Protein AF-A0A7W7Z1J5-F1 (afdb_monomer)

Solvent-accessible surface area (backbone atoms only — not comparable to full-atom values): 11177 Å² total; per-residue (Å²): 135,83,75,80,81,48,73,65,57,51,52,50,50,49,49,50,51,55,65,74,72,41,96,51,87,47,37,64,53,34,44,55,47,24,76,73,45,88,51,67,69,58,19,52,53,37,36,53,51,18,49,51,50,50,52,53,49,52,51,54,53,51,52,53,52,49,51,53,50,50,60,56,61,65,55,40,74,66,41,53,24,42,53,42,57,24,49,68,62,86,92,44,79,45,78,38,76,99,62,52,64,48,49,73,39,63,19,33,68,48,50,54,50,26,47,75,42,72,43,84,42,56,45,60,46,52,44,64,18,40,32,29,37,31,44,45,68,60,63,64,80,80,41,63,86,45,46,36,47,35,38,29,33,40,86,66,53,75,48,72,46,84,51,52,85,51,68,44,81,39,48,24,14,82,83,8,27,34,30,40,28,39,48,65,43,90,89,64,77,72,46,70,84,28,36,40,39,37,28,52,76,51,70,50,121

Secondary structure (DSSP, 8-state):
--PPPPHHHHHHHHHHHHHHH-S-TTHHHHHHHHTT-S-HHHHHHHHHHHHHHHHHHHHHHHHHHHHHHHHHHTS-HHHHHHHTT-EEETTEEEPPP---EEEEEEHHHHHHHHHHSPEEEE-SS-TT-EEEEEEEEES-GGGTTTEEEEEE-TT--EEE-S-TTS-EEEE--TTSEEEEEEEE-TT----TT-EEEEEEEEEE-

Organism: NCBI:txid87461

Radius of gyration: 28.65 Å; Cα contacts (8 Å, |Δi|>4): 312; chains: 1; bounding box: 64×38×83 Å

Sequence (205 aa):
MTARPSALAFLKAFWADWGERMSGPASVPLMIAALFIPDRYVAIGTGVLGIACGIFAAYRVWSNERNRVLDLEKISRVDLQRMLNGMFMGNTFMLGGEINLCKQYKGKFALDQLCVNYDRVEARAPGGAVARIRFKLNARREWSAKAHVIVRDGLGQVERVENIYEPMSILLGDNGEFFVKLERDESVVFEDGTELWVDLETWTK

Nearest PDB structures (foldseek):
  5azw-assembly1_B  TM=5.800E-01  e=4.812E-02  Homo sapiens
  5azy-assembly3_A  TM=5.165E-01  e=5.103E-02  Rattus norvegicus
  5azy-assembly3_B  TM=4.240E-01  e=3.190E-02  Rattus norvegicus
  3fc0-assembly1_B  TM=4.160E-01  e=7.258E-02  Mus musculus
  6e0t-assembly1_X  TM=3.466E-01  e=5.667E-01  Schizosaccharomyces pombe 972h-

Mean predicted aligned error: 11.58 Å

Foldseek 3Di:
DPPDQDPVNVVVVVVVCVPPPDPDPVLVVLLVVLVVDPDPVVSVVSPVVSVVSVVVVVVVVVVVVVVVVVVVPVCDQLLVCLQQVWDDPDPDTDGDDDDLFQDKQAFQVSQVVLQPDWDKTAGSHAAQKWWFKAKDKPDDPVFQCFKWKWKQAQVRDIDIDNGNHGTDIGGHHRRRMIIIHMHGDPPDGIGRGIMMTIGTDDIGD

Structure (mmCIF, N/CA/C/O backbone):
data_AF-A0A7W7Z1J5-F1
#
_entry.id   AF-A0A7W7Z1J5-F1
#
loop_
_atom_site.group_PDB
_atom_site.id
_atom_site.type_symbol
_atom_site.label_atom_id
_atom_site.label_alt_id
_atom_site.label_comp_id
_atom_site.label_asym_id
_atom_site.label_entity_id
_atom_site.label_seq_id
_atom_site.pdbx_PDB_ins_code
_atom_site.Cartn_x
_atom_site.Cartn_y
_atom_site.Cartn_z
_atom_site.occupancy
_atom_site.B_iso_or_equiv
_atom_site.auth_seq_id
_atom_site.auth_comp_id
_atom_site.auth_asym_id
_atom_site.auth_atom_id
_atom_site.pdbx_PDB_model_num
ATOM 1 N N . MET A 1 1 ? 4.242 23.541 -14.438 1.00 37.66 1 MET A N 1
ATOM 2 C CA . MET A 1 1 ? 4.706 23.826 -15.814 1.00 37.66 1 MET A CA 1
ATOM 3 C C . MET A 1 1 ? 6.063 23.164 -15.996 1.00 37.66 1 MET A C 1
ATOM 5 O O . MET A 1 1 ? 7.047 23.670 -15.479 1.00 37.66 1 MET A O 1
ATOM 9 N N . THR A 1 2 ? 6.124 21.992 -16.626 1.00 46.19 2 THR A N 1
ATOM 10 C CA . THR A 1 2 ? 7.400 21.313 -16.899 1.00 46.19 2 THR A CA 1
ATOM 11 C C . THR A 1 2 ? 8.095 22.032 -18.051 1.00 46.19 2 THR A C 1
ATOM 13 O O . THR A 1 2 ? 7.550 22.094 -19.155 1.00 46.19 2 THR A O 1
ATOM 16 N N . ALA A 1 3 ? 9.257 22.632 -17.786 1.00 57.25 3 ALA A N 1
ATOM 17 C CA . ALA A 1 3 ? 10.065 23.289 -18.806 1.00 57.25 3 ALA A CA 1
ATOM 18 C C . ALA A 1 3 ? 10.327 22.312 -19.962 1.00 57.25 3 ALA A C 1
ATOM 20 O O . ALA A 1 3 ? 10.706 21.163 -19.729 1.00 57.25 3 ALA A O 1
ATOM 21 N N . ARG A 1 4 ? 10.083 22.751 -21.205 1.00 65.69 4 ARG A N 1
ATOM 22 C CA . ARG A 1 4 ? 10.367 21.929 -22.387 1.00 65.69 4 ARG A CA 1
ATOM 23 C C . ARG A 1 4 ? 11.853 21.553 -22.358 1.00 65.69 4 ARG A C 1
ATOM 25 O O . ARG A 1 4 ? 12.679 22.463 -22.252 1.00 65.69 4 ARG A O 1
ATOM 32 N N . PRO A 1 5 ? 12.205 20.259 -22.429 1.00 64.50 5 PRO A N 1
ATOM 33 C CA . PRO A 1 5 ? 13.602 19.859 -22.428 1.00 64.50 5 PRO A CA 1
ATOM 34 C C . PRO A 1 5 ? 14.299 20.493 -23.635 1.00 64.50 5 PRO A C 1
ATOM 36 O O . PRO A 1 5 ? 13.816 20.403 -24.765 1.00 64.50 5 PRO A O 1
ATOM 39 N N . SER A 1 6 ? 15.407 21.192 -23.389 1.00 84.06 6 SER A N 1
ATOM 40 C CA . SER A 1 6 ? 16.201 21.792 -24.459 1.00 84.06 6 SER A CA 1
ATOM 41 C C . SER A 1 6 ? 16.892 20.692 -25.266 1.00 84.06 6 SER A C 1
ATOM 43 O O . SER A 1 6 ? 17.255 19.645 -24.726 1.00 84.06 6 SER A O 1
ATOM 45 N N . ALA A 1 7 ? 17.117 20.933 -26.560 1.00 78.12 7 ALA A N 1
ATOM 46 C CA . ALA A 1 7 ? 17.813 19.979 -27.428 1.00 78.12 7 ALA A CA 1
ATOM 47 C C . ALA A 1 7 ? 19.186 19.568 -26.859 1.00 78.12 7 ALA A C 1
ATOM 49 O O . ALA A 1 7 ? 19.590 18.417 -26.984 1.00 78.12 7 ALA A O 1
ATOM 50 N N . LEU A 1 8 ? 19.864 20.482 -26.157 1.00 77.19 8 LEU A N 1
ATOM 51 C CA . LEU A 1 8 ? 21.129 20.217 -25.469 1.00 77.19 8 LEU A CA 1
ATOM 52 C C . LEU A 1 8 ? 20.974 19.287 -24.259 1.00 77.19 8 LEU A C 1
ATOM 54 O O . LEU A 1 8 ? 21.828 18.431 -24.046 1.00 77.19 8 LEU A O 1
ATOM 58 N N . ALA A 1 9 ? 19.895 19.417 -23.480 1.00 73.56 9 ALA A N 1
ATOM 59 C CA . ALA A 1 9 ? 19.615 18.502 -22.374 1.00 73.56 9 ALA A CA 1
ATOM 60 C C . ALA A 1 9 ? 19.325 17.085 -22.891 1.00 73.56 9 ALA A C 1
ATOM 62 O O . ALA A 1 9 ? 19.831 16.117 -22.328 1.00 73.56 9 ALA A O 1
ATOM 63 N N . PHE A 1 10 ? 18.589 16.974 -24.003 1.00 72.94 10 PHE A N 1
ATOM 64 C CA . PHE A 1 10 ? 18.360 15.701 -24.685 1.00 72.94 10 PHE A CA 1
ATOM 65 C C . PHE A 1 10 ? 19.666 15.097 -25.208 1.00 72.94 10 PHE A C 1
ATOM 67 O O . PHE A 1 10 ? 19.939 13.933 -24.940 1.00 72.94 10 PHE A O 1
ATOM 74 N N . LEU A 1 11 ? 20.514 15.883 -25.882 1.00 74.69 11 LEU A N 1
ATOM 75 C CA . LEU A 1 11 ? 21.786 15.390 -26.418 1.00 74.69 11 LEU A CA 1
ATOM 76 C C . LEU A 1 11 ? 22.751 14.949 -25.310 1.00 74.69 11 LEU A C 1
ATOM 78 O O . LEU A 1 11 ? 23.445 13.951 -25.468 1.00 74.69 11 LEU A O 1
ATOM 82 N N . LYS A 1 12 ? 22.782 15.672 -24.184 1.00 78.81 12 LYS A N 1
ATOM 83 C CA . LYS A 1 12 ? 23.602 15.328 -23.016 1.00 78.81 12 LYS A CA 1
ATOM 84 C C . LYS A 1 12 ? 23.111 14.052 -22.336 1.00 78.81 12 LYS A C 1
ATOM 86 O O . LYS A 1 12 ? 23.929 13.204 -22.006 1.00 78.81 12 LYS A O 1
ATOM 91 N N . ALA A 1 13 ? 21.799 13.910 -22.145 1.00 70.81 13 ALA A N 1
ATOM 92 C CA . ALA A 1 13 ? 21.208 12.687 -21.607 1.00 70.81 13 ALA A CA 1
ATOM 93 C C . ALA A 1 13 ? 21.434 11.502 -22.557 1.00 70.81 13 ALA A C 1
ATOM 95 O O . ALA A 1 13 ? 21.835 10.437 -22.108 1.00 70.81 13 ALA A O 1
ATOM 96 N N . PHE A 1 14 ? 21.277 11.721 -23.866 1.00 68.69 14 PHE A N 1
ATOM 97 C CA . PHE A 1 14 ? 21.584 10.738 -24.898 1.00 68.69 14 PHE A CA 1
ATOM 98 C C . PHE A 1 14 ? 23.049 10.317 -24.833 1.00 68.69 14 PHE A C 1
ATOM 100 O O . PHE A 1 14 ? 23.306 9.131 -24.786 1.00 68.69 14 PHE A O 1
ATOM 107 N N . TRP A 1 15 ? 24.007 11.246 -24.755 1.00 69.50 15 TRP A N 1
ATOM 108 C CA . TRP A 1 15 ? 25.434 10.919 -24.646 1.00 69.50 15 TRP A CA 1
ATOM 109 C C . TRP A 1 15 ? 25.813 10.225 -23.333 1.00 69.50 15 TRP A C 1
ATOM 111 O O . TRP A 1 15 ? 26.651 9.328 -23.351 1.00 69.50 15 TRP A O 1
ATOM 121 N N . ALA A 1 16 ? 25.211 10.618 -22.208 1.00 70.69 16 ALA A N 1
ATOM 122 C CA . ALA A 1 16 ? 25.438 9.970 -20.918 1.00 70.69 16 ALA A CA 1
ATOM 123 C C . ALA A 1 16 ? 24.914 8.526 -20.925 1.00 70.69 16 ALA A C 1
ATOM 125 O O . ALA A 1 16 ? 25.649 7.609 -20.579 1.00 70.69 16 ALA A O 1
ATOM 126 N N . ASP A 1 17 ? 23.694 8.309 -21.420 1.00 65.25 17 ASP A N 1
ATOM 127 C CA . ASP A 1 17 ? 23.085 6.976 -21.510 1.00 65.25 17 ASP A CA 1
ATOM 128 C C . ASP A 1 17 ? 23.757 6.124 -22.614 1.00 65.25 17 ASP A C 1
ATOM 130 O O . ASP A 1 17 ? 23.990 4.928 -22.437 1.00 65.25 17 ASP A O 1
ATOM 134 N N . TRP A 1 18 ? 24.181 6.754 -23.718 1.00 62.59 18 TRP A N 1
ATOM 135 C CA . TRP A 1 18 ? 24.981 6.151 -24.796 1.00 62.59 18 TRP A CA 1
ATOM 136 C C . TRP A 1 18 ? 26.365 5.705 -24.312 1.00 62.59 18 TRP A C 1
ATOM 138 O O . TRP A 1 18 ? 26.861 4.671 -24.757 1.00 62.59 18 TRP A O 1
ATOM 148 N N . GLY A 1 19 ? 26.983 6.457 -23.396 1.00 62.31 19 GLY A N 1
ATOM 149 C CA . GLY A 1 19 ? 28.279 6.136 -22.796 1.00 62.31 19 GLY A CA 1
ATOM 150 C C . GLY A 1 19 ? 28.202 5.117 -21.657 1.00 62.31 19 GLY A C 1
ATOM 151 O O . GLY A 1 19 ? 29.069 4.252 -21.563 1.00 62.31 19 GLY A O 1
ATOM 152 N N . GLU A 1 20 ? 27.171 5.183 -20.810 1.00 61.78 20 GLU A N 1
ATOM 153 C CA . GLU A 1 20 ? 27.040 4.318 -19.629 1.00 61.78 20 GLU A CA 1
ATOM 154 C C . GLU A 1 20 ? 26.435 2.939 -19.929 1.00 61.78 20 GLU A C 1
ATOM 156 O O . GLU A 1 20 ? 26.721 1.987 -19.201 1.00 61.78 20 GLU A O 1
ATOM 161 N N . ARG A 1 21 ? 25.589 2.788 -20.964 1.00 56.44 21 ARG A N 1
ATOM 162 C CA . ARG A 1 21 ? 24.719 1.595 -21.094 1.00 56.44 21 ARG A CA 1
ATOM 163 C C . ARG A 1 21 ? 24.884 0.739 -22.350 1.00 56.44 21 ARG A C 1
ATOM 165 O O . ARG A 1 21 ? 24.183 -0.274 -22.484 1.00 56.44 21 ARG A O 1
ATOM 172 N N . MET A 1 22 ? 25.811 1.068 -23.248 1.00 48.47 22 MET A N 1
ATOM 173 C CA . MET A 1 22 ? 26.073 0.277 -24.455 1.00 48.47 22 MET A CA 1
ATOM 174 C C . MET A 1 22 ? 27.487 -0.293 -24.499 1.00 48.47 22 MET A C 1
ATOM 176 O O . MET A 1 22 ? 28.471 0.431 -24.578 1.00 48.47 22 MET A O 1
ATOM 180 N N . SER A 1 23 ? 27.554 -1.617 -24.608 1.00 44.62 23 SER A N 1
ATOM 181 C CA . SER A 1 23 ? 28.433 -2.306 -25.552 1.00 44.62 23 SER A CA 1
ATOM 182 C C . SER A 1 23 ? 28.099 -1.827 -26.982 1.00 44.62 23 SER A C 1
ATOM 184 O O . SER A 1 23 ? 27.083 -2.221 -27.543 1.00 44.62 23 SER A O 1
ATOM 186 N N . GLY A 1 24 ? 28.849 -0.950 -27.628 1.00 50.44 24 GLY A N 1
ATOM 187 C CA . GLY A 1 24 ? 30.072 -0.324 -27.180 1.00 50.44 24 GLY A CA 1
ATOM 188 C C . GLY A 1 24 ? 30.230 1.054 -27.815 1.00 50.44 24 GLY A C 1
ATOM 189 O O . GLY A 1 24 ? 29.703 1.284 -28.910 1.00 50.44 24 GLY A O 1
ATOM 190 N N . PRO A 1 25 ? 31.104 1.896 -27.248 1.00 57.84 25 PRO A N 1
ATOM 191 C CA . PRO A 1 25 ? 31.792 2.976 -27.952 1.00 57.84 25 PRO A CA 1
ATOM 192 C C . PRO A 1 25 ? 32.607 2.463 -29.152 1.00 57.84 25 PRO A C 1
ATOM 194 O O . PRO A 1 25 ? 33.552 3.117 -29.535 1.00 57.84 25 PRO A O 1
ATOM 197 N N . ALA A 1 26 ? 32.287 1.300 -29.727 1.00 60.59 26 ALA A N 1
ATOM 198 C CA . ALA A 1 26 ? 32.935 0.659 -30.851 1.00 60.59 26 ALA A CA 1
ATOM 199 C C . ALA A 1 26 ? 32.167 0.878 -32.161 1.00 60.59 26 ALA A C 1
ATOM 201 O O . ALA A 1 26 ? 32.813 0.894 -33.191 1.00 60.59 26 ALA A O 1
ATOM 202 N N . SER A 1 27 ? 30.842 1.102 -32.179 1.00 68.12 27 SER A N 1
ATOM 203 C CA . SER A 1 27 ? 30.118 1.314 -33.454 1.00 68.12 27 SER A CA 1
ATOM 204 C C . SER A 1 27 ? 30.581 2.584 -34.177 1.00 68.12 27 SER A C 1
ATOM 206 O O . SER A 1 27 ? 30.802 2.567 -35.387 1.00 68.12 27 SER A O 1
ATOM 208 N N . VAL A 1 28 ? 30.807 3.662 -33.420 1.00 70.56 28 VAL A N 1
ATOM 209 C CA . VAL A 1 28 ? 31.324 4.934 -33.938 1.00 70.56 28 VAL A CA 1
ATOM 210 C C . VAL A 1 28 ? 32.794 4.797 -34.373 1.00 70.56 28 VAL A C 1
ATOM 212 O O . VAL A 1 28 ? 33.076 5.107 -35.526 1.00 70.56 28 VAL A O 1
ATOM 215 N N . PRO A 1 29 ? 33.728 4.252 -33.567 1.00 75.44 29 PRO A N 1
ATOM 216 C CA . PRO A 1 29 ? 35.081 3.939 -34.020 1.00 75.44 29 PRO A CA 1
ATOM 217 C C . PRO A 1 29 ? 35.167 2.917 -35.139 1.00 75.44 29 PRO A C 1
ATOM 219 O O . PRO A 1 29 ? 36.081 3.030 -35.931 1.00 75.44 29 PRO A O 1
ATOM 222 N N . LEU A 1 30 ? 34.253 1.951 -35.250 1.00 73.44 30 LEU A N 1
ATOM 223 C CA . LEU A 1 30 ? 34.218 1.004 -36.367 1.00 73.44 30 LEU A CA 1
ATOM 224 C C . LEU A 1 30 ? 33.784 1.710 -37.652 1.00 73.44 30 LEU A C 1
ATOM 226 O O . LEU A 1 30 ? 34.412 1.510 -38.687 1.00 73.44 30 LEU A O 1
ATOM 230 N N . MET A 1 31 ? 32.781 2.592 -37.588 1.00 78.81 31 MET A N 1
ATOM 231 C CA . MET A 1 31 ? 32.424 3.444 -38.727 1.00 78.81 31 MET A CA 1
ATOM 232 C C . MET A 1 31 ? 33.552 4.407 -39.109 1.00 78.81 31 MET A C 1
ATOM 234 O O . MET A 1 31 ? 33.807 4.600 -40.293 1.00 78.81 31 MET A O 1
ATOM 238 N N . ILE A 1 32 ? 34.253 4.986 -38.130 1.00 81.81 32 ILE A N 1
ATOM 239 C CA . ILE A 1 32 ? 35.417 5.846 -38.380 1.00 81.81 32 ILE A CA 1
ATOM 240 C C . ILE A 1 32 ? 36.573 5.017 -38.953 1.00 81.81 32 ILE A C 1
ATOM 242 O O . ILE A 1 32 ? 37.171 5.419 -39.944 1.00 81.81 32 ILE A O 1
ATOM 246 N N . ALA A 1 33 ? 36.859 3.840 -38.393 1.00 82.00 33 ALA A N 1
ATOM 247 C CA . ALA A 1 33 ? 37.914 2.940 -38.847 1.00 82.00 33 ALA A CA 1
ATOM 248 C C . ALA A 1 33 ? 37.676 2.469 -40.283 1.00 82.00 33 ALA A C 1
ATOM 250 O O . ALA A 1 33 ? 38.630 2.394 -41.049 1.00 82.00 33 ALA A O 1
ATOM 251 N N . ALA A 1 34 ? 36.420 2.241 -40.684 1.00 85.56 34 ALA A N 1
ATOM 252 C CA . ALA A 1 34 ? 36.068 1.893 -42.058 1.00 85.56 34 ALA A CA 1
ATOM 253 C C . ALA A 1 34 ? 36.542 2.939 -43.089 1.00 85.56 34 ALA A C 1
ATOM 255 O O . ALA A 1 34 ? 36.847 2.568 -44.218 1.00 85.56 34 ALA A O 1
ATOM 256 N N . LEU A 1 35 ? 36.665 4.219 -42.709 1.00 88.06 35 LEU A N 1
ATOM 257 C CA . LEU A 1 35 ? 37.161 5.284 -43.594 1.00 88.06 35 LEU A CA 1
ATOM 258 C C . LEU A 1 35 ? 38.678 5.231 -43.824 1.00 88.06 35 LEU A C 1
ATOM 260 O O . LEU A 1 35 ? 39.164 5.801 -44.797 1.00 88.06 35 LEU A O 1
ATOM 264 N N . PHE A 1 36 ? 39.424 4.562 -42.942 1.00 91.69 36 PHE A N 1
ATOM 265 C CA . PHE A 1 36 ? 40.887 4.475 -43.003 1.00 91.69 36 PHE A CA 1
ATOM 266 C C . PHE A 1 36 ? 41.393 3.136 -43.555 1.00 91.69 36 PHE A C 1
ATOM 268 O O . PHE A 1 36 ? 42.603 2.953 -43.687 1.00 91.69 36 PHE A O 1
ATOM 275 N N . ILE A 1 37 ? 40.499 2.198 -43.884 1.00 92.12 37 ILE A N 1
ATOM 276 C CA . ILE A 1 37 ? 40.862 0.892 -44.443 1.00 92.12 37 ILE A CA 1
ATOM 277 C C . ILE A 1 37 ? 41.004 1.018 -45.973 1.00 92.12 37 ILE A C 1
ATOM 279 O O . ILE A 1 37 ? 40.020 1.334 -46.641 1.00 92.12 37 ILE A O 1
ATOM 283 N N . PRO A 1 38 ? 42.1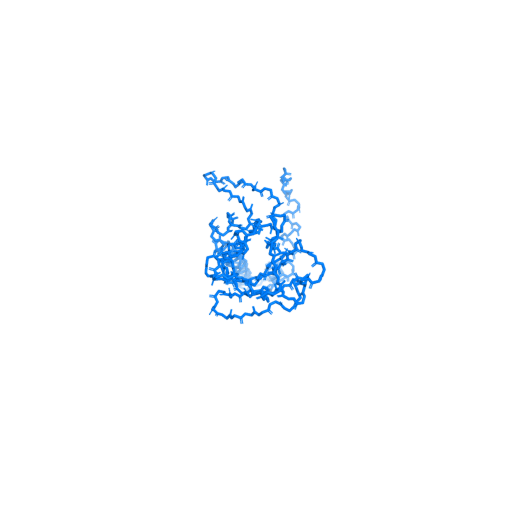90 0.752 -46.560 1.00 93.06 38 PRO A N 1
ATOM 284 C CA . PRO A 1 38 ? 42.412 0.891 -48.005 1.00 93.06 38 PRO A CA 1
ATOM 285 C C . PRO A 1 38 ? 41.667 -0.153 -48.848 1.00 93.06 38 PRO A C 1
ATOM 287 O O . PRO A 1 38 ? 41.354 0.091 -50.013 1.00 93.06 38 PRO A O 1
ATOM 290 N N . ASP A 1 39 ? 41.404 -1.332 -48.275 1.00 94.94 39 ASP A N 1
ATOM 291 C CA . ASP A 1 39 ? 40.677 -2.407 -48.945 1.00 94.94 39 ASP A CA 1
ATOM 292 C C . ASP A 1 39 ? 39.171 -2.114 -48.960 1.00 94.94 39 ASP A C 1
ATOM 294 O O . ASP A 1 39 ? 38.509 -2.049 -47.919 1.00 94.94 39 ASP A O 1
ATOM 298 N N . ARG A 1 40 ? 38.617 -1.972 -50.168 1.00 93.38 40 ARG A N 1
ATOM 299 C CA . ARG A 1 40 ? 37.211 -1.615 -50.384 1.00 93.38 40 ARG A CA 1
ATOM 300 C C . ARG A 1 40 ? 36.236 -2.644 -49.810 1.00 93.38 40 ARG A C 1
ATOM 302 O O . ARG A 1 40 ? 35.179 -2.252 -49.318 1.00 93.38 40 ARG A O 1
ATOM 309 N N . TYR A 1 41 ? 36.554 -3.935 -49.878 1.00 95.25 41 TYR A N 1
ATOM 310 C CA . TYR A 1 41 ? 35.666 -4.987 -49.380 1.00 95.25 41 TYR A CA 1
ATOM 311 C C . TYR A 1 41 ? 35.639 -4.996 -47.855 1.00 95.25 41 TYR A C 1
ATOM 313 O O . TYR A 1 41 ? 34.564 -5.085 -47.258 1.00 95.25 41 TYR A O 1
ATOM 321 N N . VAL A 1 42 ? 36.805 -4.828 -47.228 1.00 91.94 42 VAL A N 1
ATOM 322 C CA . VAL A 1 42 ? 36.911 -4.747 -45.767 1.00 91.94 42 VAL A CA 1
ATOM 323 C C . VAL A 1 42 ? 36.217 -3.485 -45.246 1.00 91.94 42 VAL A C 1
ATOM 325 O O . VAL A 1 42 ? 35.420 -3.581 -44.317 1.00 91.94 42 VAL A O 1
ATOM 328 N N . ALA A 1 43 ? 36.418 -2.327 -45.885 1.00 88.81 43 ALA A N 1
ATOM 329 C CA . ALA A 1 43 ? 35.760 -1.074 -45.505 1.00 88.81 43 ALA A CA 1
ATOM 330 C C . ALA A 1 43 ? 34.222 -1.178 -45.535 1.00 88.81 43 ALA A C 1
ATOM 332 O O . ALA A 1 43 ? 33.547 -0.767 -44.588 1.00 88.81 43 ALA A O 1
ATOM 333 N N . ILE A 1 44 ? 33.656 -1.781 -46.590 1.00 93.44 44 ILE A N 1
ATOM 334 C CA . ILE A 1 44 ? 32.206 -2.010 -46.695 1.00 93.44 44 ILE A CA 1
ATOM 335 C C . ILE A 1 44 ? 31.728 -2.963 -45.592 1.00 93.44 44 ILE A C 1
ATOM 337 O O . ILE A 1 44 ? 30.732 -2.673 -44.927 1.00 93.44 44 ILE A O 1
ATOM 341 N N . GLY A 1 45 ? 32.443 -4.070 -45.363 1.00 92.00 45 GLY A N 1
ATOM 342 C CA . GLY A 1 45 ? 32.103 -5.041 -44.321 1.00 92.00 45 GLY A CA 1
ATOM 343 C C . GLY A 1 45 ? 32.074 -4.418 -42.923 1.00 92.00 45 GLY A C 1
ATOM 344 O O . GLY A 1 45 ? 31.106 -4.599 -42.181 1.00 92.00 45 GLY A O 1
ATOM 345 N N . THR A 1 46 ? 33.087 -3.618 -42.582 1.00 86.25 46 THR A N 1
ATOM 346 C CA . THR A 1 46 ? 33.156 -2.895 -41.305 1.00 86.25 46 THR A CA 1
ATOM 347 C C . THR A 1 46 ? 32.035 -1.860 -41.172 1.00 86.25 46 THR A C 1
ATOM 349 O O . THR A 1 46 ? 31.440 -1.741 -40.100 1.00 86.25 46 THR A O 1
ATOM 352 N N . GLY A 1 47 ? 31.688 -1.157 -42.255 1.00 85.38 47 GLY A N 1
ATOM 353 C CA . GLY A 1 47 ? 30.571 -0.211 -42.274 1.00 85.38 47 GLY A CA 1
ATOM 354 C C . GLY A 1 47 ? 29.220 -0.879 -41.998 1.00 85.38 47 GLY A C 1
ATOM 355 O O . GLY A 1 47 ? 28.479 -0.435 -41.121 1.00 85.38 47 GLY A O 1
ATOM 356 N N . VAL A 1 48 ? 28.919 -1.987 -42.684 1.00 89.81 48 VAL A N 1
ATOM 357 C CA . VAL A 1 48 ? 27.678 -2.757 -42.471 1.00 89.81 48 VAL A CA 1
ATOM 358 C C . VAL A 1 48 ? 27.598 -3.288 -41.041 1.00 89.81 48 VAL A C 1
ATOM 360 O O . VAL A 1 48 ? 26.545 -3.185 -40.408 1.00 89.81 48 VAL A O 1
ATOM 363 N N . LEU A 1 49 ? 28.709 -3.797 -40.501 1.00 86.50 49 LEU A N 1
ATOM 364 C CA . LEU A 1 49 ? 28.776 -4.257 -39.116 1.00 86.50 49 LEU A CA 1
ATOM 365 C C . LEU A 1 49 ? 28.492 -3.115 -38.128 1.00 86.50 49 LEU A C 1
ATOM 367 O O . LEU A 1 49 ? 27.709 -3.292 -37.197 1.00 86.50 49 LEU A O 1
ATOM 371 N N . GLY A 1 50 ? 29.060 -1.927 -38.361 1.00 83.44 50 GLY A N 1
ATOM 372 C CA . GLY A 1 50 ? 28.790 -0.733 -37.558 1.00 83.44 50 GLY A CA 1
ATOM 373 C C . GLY A 1 50 ? 27.307 -0.345 -37.546 1.00 83.44 50 GLY A C 1
ATOM 374 O O . GLY A 1 50 ? 26.752 -0.076 -36.478 1.00 83.44 50 GLY A O 1
ATOM 375 N N . ILE A 1 51 ? 26.645 -0.390 -38.709 1.00 84.56 51 ILE A N 1
ATOM 376 C CA . ILE A 1 51 ? 25.200 -0.133 -38.835 1.00 84.56 51 ILE A CA 1
ATOM 377 C C . ILE A 1 51 ? 24.389 -1.194 -38.082 1.00 84.56 51 ILE A C 1
ATOM 379 O O . ILE A 1 51 ? 23.492 -0.843 -37.315 1.00 84.56 51 ILE A O 1
ATOM 383 N N . ALA A 1 52 ? 24.713 -2.479 -38.248 1.00 84.94 52 ALA A N 1
ATOM 384 C CA . ALA A 1 52 ? 24.027 -3.571 -37.558 1.00 84.94 52 ALA A CA 1
ATOM 385 C C . ALA A 1 52 ? 24.150 -3.448 -36.029 1.00 84.94 52 ALA A C 1
ATOM 387 O O . ALA A 1 52 ? 23.150 -3.578 -35.319 1.00 84.94 52 ALA A O 1
ATOM 388 N N . CYS A 1 53 ? 25.340 -3.108 -35.521 1.00 82.12 53 CYS A N 1
ATOM 389 C CA . CYS A 1 53 ? 25.547 -2.806 -34.105 1.00 82.12 53 CYS A CA 1
ATOM 390 C C . CYS A 1 53 ? 24.699 -1.610 -33.646 1.00 82.12 53 CYS A C 1
ATOM 392 O O . CYS A 1 53 ? 24.121 -1.658 -32.562 1.00 82.12 53 CYS A O 1
ATOM 394 N N . GLY A 1 54 ? 24.583 -0.562 -34.468 1.00 78.75 54 GLY A N 1
ATOM 395 C CA . GLY A 1 54 ? 23.738 0.601 -34.184 1.00 78.75 54 GLY A CA 1
ATOM 396 C C . GLY A 1 54 ? 22.246 0.262 -34.099 1.00 78.75 54 GLY A C 1
ATOM 397 O O . GLY A 1 54 ? 21.576 0.672 -33.152 1.00 78.75 54 GLY A O 1
ATOM 398 N N . ILE A 1 55 ? 21.729 -0.533 -35.040 1.00 85.44 55 ILE A N 1
ATOM 399 C CA . ILE A 1 55 ? 20.327 -0.984 -35.037 1.00 85.44 55 ILE A CA 1
ATOM 400 C C . ILE A 1 55 ? 20.051 -1.875 -33.823 1.00 85.44 55 ILE A C 1
ATOM 402 O O . ILE A 1 55 ? 19.054 -1.676 -33.129 1.00 85.44 55 ILE A O 1
ATOM 406 N N . PHE A 1 56 ? 20.938 -2.832 -33.533 1.00 83.75 56 PHE A N 1
ATOM 407 C CA . PHE A 1 56 ? 20.795 -3.722 -32.381 1.00 83.75 56 PHE A CA 1
ATOM 408 C C . PHE A 1 56 ? 20.793 -2.945 -31.058 1.00 83.75 56 PHE A C 1
ATOM 410 O O . PHE A 1 56 ? 19.949 -3.185 -30.192 1.00 83.75 56 PHE A O 1
ATOM 417 N N . ALA A 1 57 ? 21.687 -1.962 -30.929 1.00 77.88 57 ALA A N 1
ATOM 418 C CA . ALA A 1 57 ? 21.713 -1.041 -29.802 1.00 77.88 57 ALA A CA 1
ATOM 419 C C . ALA A 1 57 ? 20.382 -0.276 -29.668 1.00 77.88 57 ALA A C 1
ATOM 421 O O . ALA A 1 57 ? 19.754 -0.303 -28.607 1.00 77.88 57 ALA A O 1
ATOM 422 N N . ALA A 1 58 ? 19.899 0.342 -30.749 1.00 78.62 58 ALA A N 1
ATOM 423 C CA . ALA A 1 58 ? 18.632 1.072 -30.743 1.00 78.62 58 ALA A CA 1
ATOM 424 C C . ALA A 1 58 ? 17.442 0.179 -30.340 1.00 78.62 58 ALA A C 1
ATOM 426 O O . ALA A 1 58 ? 16.636 0.568 -29.493 1.00 78.62 58 ALA A O 1
ATOM 427 N N . TYR A 1 59 ? 17.366 -1.044 -30.878 1.00 85.81 59 TYR A N 1
ATOM 428 C CA . TYR A 1 59 ? 16.325 -2.012 -30.528 1.00 85.81 59 TYR A CA 1
ATOM 429 C C . TYR A 1 59 ? 16.364 -2.399 -29.043 1.00 85.81 59 TYR A C 1
ATOM 431 O O . TYR A 1 59 ? 15.319 -2.474 -28.397 1.00 85.81 59 TYR A O 1
ATOM 439 N N . ARG A 1 60 ? 17.558 -2.601 -28.469 1.00 81.31 60 ARG A N 1
ATOM 440 C CA . ARG A 1 60 ? 17.706 -2.960 -27.051 1.00 81.31 60 ARG A CA 1
ATOM 441 C C . ARG A 1 60 ? 17.215 -1.850 -26.120 1.00 81.31 60 ARG A C 1
ATOM 443 O O . ARG A 1 60 ? 16.531 -2.146 -25.143 1.00 81.31 60 ARG A O 1
ATOM 450 N N . VAL A 1 61 ? 17.529 -0.588 -26.430 1.00 78.25 61 VAL A N 1
ATOM 451 C CA . VAL A 1 61 ? 17.022 0.574 -25.671 1.00 78.25 61 VAL A CA 1
ATOM 452 C C . VAL A 1 61 ? 15.505 0.638 -25.754 1.00 78.25 61 VAL A C 1
ATOM 454 O O . VAL A 1 61 ? 14.838 0.724 -24.726 1.00 78.25 61 VAL A O 1
ATOM 457 N N . TRP A 1 62 ? 14.962 0.536 -26.968 1.00 84.44 62 TRP A N 1
ATOM 458 C CA . TRP A 1 62 ? 13.521 0.560 -27.184 1.00 84.44 62 TRP A CA 1
ATOM 459 C C . TRP A 1 62 ? 12.803 -0.556 -26.416 1.00 84.44 62 TRP A C 1
ATOM 461 O O . TRP A 1 62 ? 11.814 -0.280 -25.747 1.00 84.44 62 TRP A O 1
ATOM 471 N N . SER A 1 63 ? 13.316 -1.789 -26.455 1.00 86.50 63 SER A N 1
ATOM 472 C CA . SER A 1 63 ? 12.733 -2.934 -25.744 1.00 86.50 63 SER A CA 1
ATOM 473 C C . SER A 1 63 ? 12.701 -2.717 -24.227 1.00 86.50 63 SER A C 1
ATOM 475 O O . SER A 1 63 ? 11.666 -2.910 -23.590 1.00 86.50 63 SER A O 1
ATOM 477 N N . ASN A 1 64 ? 13.807 -2.250 -23.641 1.00 80.62 64 ASN A N 1
ATOM 478 C CA . ASN A 1 64 ? 13.880 -1.987 -22.204 1.00 80.62 64 ASN A CA 1
ATOM 479 C C . ASN A 1 64 ? 12.921 -0.873 -21.775 1.00 80.62 64 ASN A C 1
ATOM 481 O O . ASN A 1 64 ? 12.197 -1.032 -20.793 1.00 80.62 64 ASN A O 1
ATOM 485 N N . GLU A 1 65 ? 12.880 0.231 -22.522 1.00 81.38 65 GLU A N 1
ATOM 486 C CA . GLU A 1 65 ? 11.968 1.333 -22.219 1.00 81.38 65 GLU A CA 1
ATOM 487 C C . GLU A 1 65 ? 10.511 0.911 -22.423 1.00 81.38 65 GLU A C 1
ATOM 489 O O . GLU A 1 65 ? 9.652 1.223 -21.602 1.00 81.38 65 GLU A O 1
ATOM 494 N N . ARG A 1 66 ? 10.225 0.115 -23.462 1.00 82.50 66 ARG A N 1
ATOM 495 C CA . ARG A 1 66 ? 8.893 -0.444 -23.696 1.00 82.50 66 ARG A CA 1
ATOM 496 C C . ARG A 1 66 ? 8.454 -1.335 -22.540 1.00 82.50 66 ARG A C 1
ATOM 498 O O . ARG A 1 66 ? 7.325 -1.185 -22.091 1.00 82.50 66 ARG A O 1
ATOM 505 N N . ASN A 1 67 ? 9.324 -2.205 -22.031 1.00 84.12 67 ASN A N 1
ATOM 506 C CA . ASN A 1 67 ? 9.021 -3.043 -20.869 1.00 84.12 67 ASN A CA 1
ATOM 507 C C . ASN A 1 67 ? 8.788 -2.205 -19.610 1.00 84.12 67 ASN A C 1
ATOM 509 O O . ASN A 1 67 ? 7.828 -2.452 -18.890 1.00 84.12 67 ASN A O 1
ATOM 513 N N . ARG A 1 68 ? 9.593 -1.161 -19.385 1.00 77.00 68 ARG A N 1
ATOM 514 C CA . ARG A 1 68 ? 9.404 -0.239 -18.259 1.00 77.00 68 ARG A CA 1
ATOM 515 C C . ARG A 1 68 ? 8.075 0.512 -18.344 1.00 77.00 68 ARG A C 1
ATOM 517 O O . ARG A 1 68 ? 7.385 0.648 -17.339 1.00 77.00 68 ARG A O 1
ATOM 524 N N . VAL A 1 69 ? 7.700 0.975 -19.537 1.00 77.88 69 VAL A N 1
ATOM 525 C CA . VAL A 1 69 ? 6.391 1.594 -19.784 1.00 77.88 69 VAL A CA 1
ATOM 526 C C . VAL A 1 69 ? 5.271 0.583 -19.562 1.00 77.88 69 VAL A C 1
ATOM 528 O O . VAL A 1 69 ? 4.306 0.923 -18.894 1.00 77.88 69 VAL A O 1
ATOM 531 N N . LEU A 1 70 ? 5.405 -0.657 -20.040 1.00 79.44 70 LEU A N 1
ATOM 532 C CA . LEU A 1 70 ? 4.411 -1.711 -19.810 1.00 79.44 70 LEU A CA 1
ATOM 533 C C . LEU A 1 70 ? 4.267 -2.054 -18.320 1.00 79.44 70 LEU A C 1
ATOM 535 O O . LEU A 1 70 ? 3.154 -2.261 -17.853 1.00 79.44 70 LEU A O 1
ATOM 539 N N . ASP A 1 71 ? 5.358 -2.077 -17.553 1.00 74.81 71 ASP A N 1
ATOM 540 C CA . ASP A 1 71 ? 5.314 -2.296 -16.103 1.00 74.81 71 ASP A CA 1
ATOM 541 C C . ASP A 1 71 ? 4.673 -1.122 -15.351 1.00 74.81 71 ASP A C 1
ATOM 543 O O . ASP A 1 71 ? 3.969 -1.335 -14.364 1.00 74.81 71 ASP A O 1
ATOM 547 N N . LEU A 1 72 ? 4.844 0.109 -15.840 1.00 70.69 72 LEU A N 1
ATOM 548 C CA . LEU A 1 72 ? 4.125 1.281 -15.333 1.00 70.69 72 LEU A CA 1
ATOM 549 C C . LEU A 1 72 ? 2.647 1.278 -15.756 1.00 70.69 72 LEU A C 1
ATOM 551 O O . LEU A 1 72 ? 1.791 1.651 -14.962 1.00 70.69 72 LEU A O 1
ATOM 555 N N . GLU A 1 73 ? 2.326 0.816 -16.966 1.00 71.06 73 GLU A N 1
ATOM 556 C CA . GLU A 1 73 ? 0.950 0.644 -17.458 1.00 71.06 73 GLU A CA 1
ATOM 557 C C . GLU A 1 73 ? 0.209 -0.495 -16.738 1.00 71.06 73 GLU A C 1
ATOM 559 O O . GLU A 1 73 ? -1.020 -0.466 -16.662 1.00 71.06 73 GLU A O 1
ATOM 564 N N . LYS A 1 74 ? 0.926 -1.470 -16.155 1.00 71.56 74 LYS A N 1
ATOM 565 C CA . LYS A 1 74 ? 0.339 -2.477 -15.250 1.00 71.56 74 LYS A CA 1
ATOM 566 C C . LYS A 1 74 ? -0.195 -1.867 -13.953 1.00 71.56 74 LYS A C 1
ATOM 568 O O . LYS A 1 74 ? -0.990 -2.523 -13.284 1.00 71.56 74 LYS A O 1
ATOM 573 N N . ILE A 1 75 ? 0.213 -0.650 -13.578 1.00 67.56 75 ILE A N 1
ATOM 574 C CA . ILE A 1 75 ? -0.467 0.098 -12.517 1.00 67.56 75 ILE A CA 1
ATOM 575 C C . ILE A 1 75 ? -1.799 0.547 -13.108 1.00 67.56 75 ILE A C 1
ATOM 577 O O . ILE A 1 75 ? -1.860 1.474 -13.920 1.00 67.56 75 ILE A O 1
ATOM 581 N N . SER A 1 76 ? -2.874 -0.157 -12.754 1.00 74.94 76 SER A N 1
ATOM 582 C CA . SER A 1 76 ? -4.171 0.101 -13.360 1.00 74.94 76 SER A CA 1
ATOM 583 C C . SER A 1 76 ? -4.628 1.527 -13.039 1.00 74.94 76 SER A C 1
ATOM 585 O O . SER A 1 76 ? -4.274 2.112 -12.012 1.00 74.94 76 SER A O 1
ATOM 587 N N . ARG A 1 77 ? -5.474 2.105 -13.901 1.00 75.25 77 ARG A N 1
ATOM 588 C CA . ARG A 1 77 ? -6.113 3.401 -13.602 1.00 75.25 77 ARG A CA 1
ATOM 589 C C . ARG A 1 77 ? -6.837 3.377 -12.252 1.00 75.25 77 ARG A C 1
ATOM 591 O O . ARG A 1 77 ? -6.904 4.410 -11.595 1.00 75.25 77 ARG A O 1
ATOM 598 N N . VAL A 1 78 ? -7.348 2.211 -11.852 1.00 71.44 78 VAL A N 1
ATOM 599 C CA . VAL A 1 78 ? -8.007 1.986 -10.561 1.00 71.44 78 VAL A CA 1
ATOM 600 C C . VAL A 1 78 ? -6.999 2.084 -9.414 1.00 71.44 78 VAL A C 1
ATOM 602 O O . VAL A 1 78 ? -7.279 2.748 -8.420 1.00 71.44 78 VAL A O 1
ATOM 605 N N . ASP A 1 79 ? -5.802 1.517 -9.571 1.00 74.69 79 ASP A N 1
ATOM 606 C CA . ASP A 1 79 ? -4.739 1.622 -8.567 1.00 74.69 79 ASP A CA 1
ATOM 607 C C . ASP A 1 79 ? -4.266 3.068 -8.411 1.00 74.69 79 ASP A C 1
ATOM 609 O O . ASP A 1 79 ? -4.167 3.557 -7.293 1.00 74.69 79 ASP A O 1
ATOM 613 N N . LEU A 1 80 ? -4.077 3.802 -9.513 1.00 77.12 80 LEU A N 1
ATOM 614 C CA . LEU A 1 80 ? -3.732 5.230 -9.469 1.00 77.12 80 LEU A CA 1
ATOM 615 C C . LEU A 1 80 ? -4.793 6.073 -8.744 1.00 77.12 80 LEU A C 1
ATOM 617 O O . LEU A 1 80 ? -4.443 6.951 -7.955 1.00 77.12 80 LEU A O 1
ATOM 621 N N . GLN A 1 81 ? -6.081 5.797 -8.984 1.00 77.56 81 GLN A N 1
ATOM 622 C CA . GLN A 1 81 ? -7.182 6.448 -8.262 1.00 77.56 81 GLN A CA 1
ATOM 623 C C . GLN A 1 81 ? -7.117 6.166 -6.760 1.00 77.56 81 GLN A C 1
ATOM 625 O O . GLN A 1 81 ? -7.198 7.101 -5.963 1.00 77.56 81 GLN A O 1
ATOM 630 N N . ARG A 1 82 ? -6.892 4.904 -6.375 1.00 70.19 82 ARG A N 1
ATOM 631 C CA . ARG A 1 82 ? -6.753 4.498 -4.968 1.00 70.19 82 ARG A CA 1
ATOM 632 C C . ARG A 1 82 ? -5.535 5.134 -4.295 1.00 70.19 82 ARG A C 1
ATOM 634 O O . ARG A 1 82 ? -5.663 5.667 -3.199 1.00 70.19 82 ARG A O 1
ATOM 641 N N . MET A 1 83 ? -4.376 5.117 -4.952 1.00 69.69 83 MET A N 1
ATOM 642 C CA . MET A 1 83 ? -3.102 5.599 -4.398 1.00 69.69 83 MET A CA 1
ATOM 643 C C . MET A 1 83 ? -3.092 7.104 -4.145 1.00 69.69 83 MET A C 1
ATOM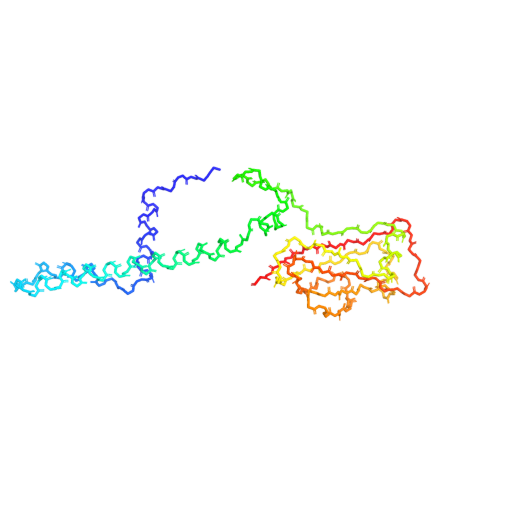 645 O O . MET A 1 83 ? -2.538 7.567 -3.155 1.00 69.69 83 MET A O 1
ATOM 649 N N . LEU A 1 84 ? -3.684 7.876 -5.052 1.00 74.88 84 LEU A N 1
ATOM 650 C CA . LEU A 1 84 ? -3.624 9.337 -5.013 1.00 74.88 84 LEU A CA 1
ATOM 651 C C . LEU A 1 84 ? -4.948 9.961 -4.538 1.00 74.88 84 LEU A C 1
ATOM 653 O O . LEU A 1 84 ? -5.154 11.164 -4.707 1.00 74.88 84 LEU A O 1
ATOM 657 N N . ASN A 1 85 ? -5.851 9.133 -3.987 1.00 66.62 85 ASN A N 1
ATOM 658 C CA . ASN A 1 85 ? -7.198 9.508 -3.542 1.00 66.62 85 ASN A CA 1
ATOM 659 C C . ASN A 1 85 ? -7.938 10.377 -4.567 1.00 66.62 85 ASN A C 1
ATOM 661 O O . ASN A 1 85 ? -8.632 11.338 -4.239 1.00 66.62 85 ASN A O 1
ATOM 665 N N . GLY A 1 86 ? -7.685 10.090 -5.833 1.00 72.81 86 GLY A N 1
ATOM 666 C CA . GLY A 1 86 ? -8.089 10.927 -6.932 1.00 72.81 86 GLY A CA 1
ATOM 667 C C . GLY A 1 86 ? -9.063 10.206 -7.825 1.00 72.81 86 GLY A C 1
ATOM 668 O O . GLY A 1 86 ? -9.223 8.990 -7.767 1.00 72.81 86 GLY A O 1
ATOM 669 N N . MET A 1 87 ? -9.705 10.964 -8.695 1.00 77.31 87 MET A N 1
ATOM 670 C CA . MET A 1 87 ? -10.552 10.391 -9.726 1.00 77.31 87 MET A CA 1
ATOM 671 C C . MET A 1 87 ? -10.041 10.820 -11.090 1.00 77.31 87 MET A C 1
ATOM 673 O O . MET A 1 87 ? -9.611 11.959 -11.289 1.00 77.31 87 MET A O 1
ATOM 677 N N . PHE A 1 88 ? -10.100 9.897 -12.046 1.00 72.19 88 PHE A N 1
ATOM 678 C CA . PHE A 1 88 ? -9.955 10.279 -13.443 1.00 72.19 88 PHE A CA 1
ATOM 679 C C . PHE A 1 88 ? -11.290 10.854 -13.916 1.00 72.19 88 PHE A C 1
ATOM 681 O O . PHE A 1 88 ? -12.295 10.147 -13.929 1.00 72.19 88 PHE A O 1
ATOM 688 N N . MET A 1 89 ? -11.291 12.115 -14.346 1.00 68.69 89 MET A N 1
ATOM 689 C CA . MET A 1 89 ? -12.345 12.654 -15.206 1.00 68.69 89 MET A CA 1
ATOM 690 C C . MET A 1 89 ? -11.823 12.645 -16.645 1.00 68.69 89 MET A C 1
ATOM 692 O O . MET A 1 89 ? -11.014 13.485 -17.042 1.00 68.69 89 MET A O 1
ATOM 696 N N . GLY A 1 90 ? -12.228 11.636 -17.422 1.00 80.81 90 GLY A N 1
ATOM 697 C CA . GLY A 1 90 ? -11.693 11.400 -18.765 1.00 80.81 90 GLY A CA 1
ATOM 698 C C . GLY A 1 90 ? -10.215 10.989 -18.732 1.00 80.81 90 GLY A C 1
ATOM 699 O O . GLY A 1 90 ? -9.882 9.913 -18.239 1.00 80.81 90 GLY A O 1
ATOM 700 N N . ASN A 1 91 ? -9.334 11.848 -19.259 1.00 77.50 91 ASN A N 1
ATOM 701 C CA . ASN A 1 91 ? -7.875 11.652 -19.269 1.00 77.50 91 ASN A CA 1
ATOM 702 C C . ASN A 1 91 ? -7.131 12.533 -18.247 1.00 77.50 91 ASN A C 1
ATOM 704 O O . ASN A 1 91 ? -5.902 12.543 -18.230 1.00 77.50 91 ASN A O 1
ATOM 708 N N . THR A 1 92 ? -7.848 13.275 -17.400 1.00 59.50 92 THR A N 1
ATOM 709 C CA . THR A 1 92 ? -7.250 14.156 -16.390 1.00 59.50 92 THR A CA 1
ATOM 710 C C . THR A 1 92 ? -7.407 13.543 -15.003 1.00 59.50 92 THR A C 1
ATOM 712 O O . THR A 1 92 ? -8.508 13.152 -14.616 1.00 59.50 92 THR A O 1
ATOM 715 N N . PHE A 1 93 ? -6.302 13.456 -14.260 1.00 68.19 93 PHE A N 1
ATOM 716 C CA . PHE A 1 93 ? -6.280 12.964 -12.885 1.00 68.19 93 PHE A CA 1
ATOM 717 C C . PHE A 1 93 ? -6.463 14.123 -11.900 1.00 68.19 93 PHE A C 1
ATOM 719 O O . PHE A 1 93 ? -5.659 15.056 -11.904 1.00 68.19 93 PHE A O 1
ATOM 726 N N . MET A 1 94 ? -7.502 14.078 -11.065 1.00 63.66 94 MET A N 1
ATOM 727 C CA . MET A 1 94 ? -7.684 15.040 -9.973 1.00 63.66 94 MET A CA 1
ATOM 728 C C . MET A 1 94 ? -7.150 14.447 -8.676 1.00 63.66 94 MET A C 1
ATOM 730 O O . MET A 1 94 ? -7.647 13.412 -8.253 1.00 63.66 94 MET A O 1
ATOM 734 N N . LEU A 1 95 ? -6.167 15.095 -8.049 1.00 70.75 95 LEU A N 1
ATOM 735 C CA . LEU A 1 95 ? -5.587 14.651 -6.780 1.00 70.75 95 LEU A CA 1
ATOM 736 C C . LEU A 1 95 ? -6.539 14.994 -5.622 1.00 70.75 95 LEU A C 1
ATOM 738 O O . LEU A 1 95 ? -6.844 16.170 -5.410 1.00 70.75 95 LEU A O 1
ATOM 742 N N . GLY A 1 96 ? -6.999 13.997 -4.867 1.00 57.50 96 GLY A N 1
ATOM 743 C CA . GLY A 1 96 ? -7.614 14.249 -3.564 1.00 57.50 96 GLY A CA 1
ATOM 744 C C . GLY A 1 96 ? -6.507 14.504 -2.550 1.00 57.50 96 GLY A C 1
ATOM 745 O O . GLY A 1 96 ? -5.498 13.809 -2.5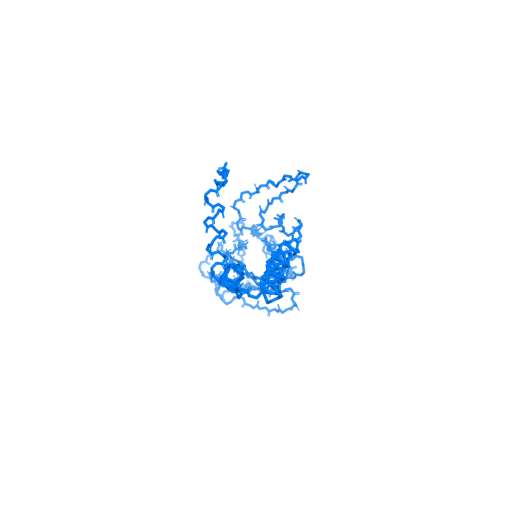63 1.00 57.50 96 GLY A O 1
ATOM 746 N N . GLY A 1 97 ? -6.664 15.525 -1.707 1.00 54.75 97 GLY A N 1
ATOM 747 C CA . GLY A 1 97 ? -5.621 15.964 -0.775 1.00 54.75 97 GLY A CA 1
ATOM 748 C C . GLY A 1 97 ? -5.029 14.851 0.101 1.00 54.75 97 GLY A C 1
ATOM 749 O O . GLY A 1 97 ? -5.626 13.786 0.287 1.00 54.75 97 GLY A O 1
ATOM 750 N N . GLU A 1 98 ? -3.848 15.136 0.654 1.00 53.78 98 GLU A N 1
ATOM 751 C CA . GLU A 1 98 ? -3.112 14.265 1.573 1.00 53.78 98 GLU A CA 1
ATOM 752 C C . GLU A 1 98 ? -3.953 13.957 2.811 1.00 53.78 98 GLU A C 1
ATOM 754 O O . GLU A 1 98 ? -4.014 14.723 3.770 1.00 53.78 98 GLU A O 1
ATOM 759 N N . ILE A 1 99 ? -4.629 12.816 2.792 1.00 61.75 99 ILE A N 1
ATOM 760 C CA . ILE A 1 99 ? -5.252 12.270 3.985 1.00 61.75 99 ILE A CA 1
ATOM 761 C C . ILE A 1 99 ? -4.840 10.804 4.042 1.00 61.75 99 ILE A C 1
ATOM 763 O O . ILE A 1 99 ? -5.422 9.950 3.388 1.00 61.75 99 ILE A O 1
ATOM 767 N N . ASN A 1 100 ? -3.818 10.510 4.836 1.00 79.81 100 ASN A N 1
ATOM 768 C CA . ASN A 1 100 ? -3.355 9.145 5.104 1.00 79.81 100 ASN A CA 1
ATOM 769 C C . ASN A 1 100 ? -4.365 8.311 5.920 1.00 79.81 100 ASN A C 1
ATOM 771 O O . ASN A 1 100 ? -4.116 7.145 6.207 1.00 79.81 100 ASN A O 1
ATOM 775 N N . LEU A 1 101 ? -5.512 8.893 6.281 1.00 88.50 101 LEU A N 1
ATOM 776 C CA . LEU A 1 101 ? -6.587 8.228 7.004 1.00 88.50 101 LEU A CA 1
ATOM 777 C C . LEU A 1 101 ? -7.288 7.210 6.096 1.00 88.50 101 LEU A C 1
ATOM 779 O O . LEU A 1 101 ? -7.970 7.578 5.135 1.00 88.50 101 LEU A O 1
ATOM 783 N N . CYS A 1 102 ? -7.150 5.933 6.437 1.00 90.50 102 CYS A N 1
ATOM 784 C CA . CYS A 1 102 ? -7.893 4.850 5.800 1.00 90.50 102 CYS A CA 1
ATOM 785 C C . CYS A 1 102 ? -9.316 4.790 6.356 1.00 90.50 102 CYS A C 1
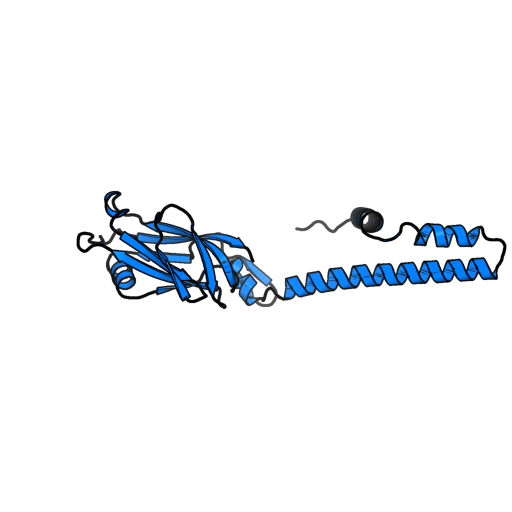ATOM 787 O O . CYS A 1 102 ? -10.284 4.756 5.600 1.00 90.50 102 CYS A O 1
ATOM 789 N N . LYS A 1 103 ? -9.454 4.802 7.689 1.00 95.12 103 LYS A N 1
ATOM 790 C CA . LYS A 1 103 ? -10.755 4.732 8.366 1.00 95.12 103 LYS A CA 1
ATOM 791 C C . LYS A 1 103 ? -10.681 5.316 9.774 1.00 95.12 103 LYS A C 1
ATOM 793 O O . LYS A 1 103 ? -9.637 5.265 10.423 1.00 95.12 103 LYS A O 1
ATOM 798 N N . GLN A 1 104 ? -11.799 5.864 10.239 1.00 96.06 104 GLN A N 1
ATOM 799 C CA . GLN A 1 104 ? -11.954 6.396 11.590 1.00 96.06 104 GLN A CA 1
ATOM 800 C C . GLN A 1 104 ? -13.223 5.822 12.215 1.00 96.06 104 GLN A C 1
ATOM 802 O O . GLN A 1 104 ? -14.308 5.948 11.648 1.00 96.06 104 GLN A O 1
ATOM 807 N N . TYR A 1 105 ? -13.080 5.219 13.390 1.00 96.69 105 TYR A N 1
ATOM 808 C CA . TYR A 1 105 ? -14.184 4.711 14.197 1.00 96.69 105 TYR A CA 1
ATOM 809 C C . TYR A 1 105 ? -14.433 5.692 15.332 1.00 96.69 105 TYR A C 1
ATOM 811 O O . TYR A 1 105 ? -13.525 5.950 16.123 1.00 96.69 105 TYR A O 1
ATOM 819 N N . LYS A 1 106 ? -15.642 6.255 15.396 1.00 95.75 106 LYS A N 1
ATOM 820 C CA . LYS A 1 106 ? -16.008 7.265 16.392 1.00 95.75 106 LYS A CA 1
ATOM 821 C C . LYS A 1 106 ? -17.088 6.769 17.335 1.00 95.75 106 LYS A C 1
ATOM 823 O O . LYS A 1 106 ? -18.133 6.296 16.889 1.00 95.75 106 LYS A O 1
ATOM 828 N N . GLY A 1 107 ? -16.847 6.977 18.622 1.00 95.00 107 GLY A N 1
ATOM 829 C CA . GLY A 1 107 ? -17.802 6.730 19.685 1.00 95.00 107 GLY A CA 1
ATOM 830 C C . GLY A 1 107 ? -17.978 5.258 20.030 1.00 95.00 107 GLY A C 1
ATOM 831 O O . GLY A 1 107 ? -17.489 4.346 19.356 1.00 95.00 107 GLY A O 1
ATOM 832 N N . LYS A 1 108 ? -18.719 5.039 21.116 1.00 95.62 108 LYS A N 1
ATOM 833 C CA . LYS A 1 108 ? -18.920 3.727 21.728 1.00 95.62 108 LYS A CA 1
ATOM 834 C C . LYS A 1 108 ? -19.488 2.695 20.755 1.00 95.62 108 LYS A C 1
ATOM 836 O O . LYS A 1 108 ? -18.958 1.596 20.658 1.00 95.62 108 LYS A O 1
ATOM 841 N N . PHE A 1 109 ? -20.530 3.056 20.009 1.00 96.31 109 PHE A N 1
ATOM 842 C CA . PHE A 1 109 ? -21.225 2.121 19.121 1.00 96.31 109 PHE A CA 1
ATOM 843 C C . PHE A 1 109 ? -20.315 1.548 18.025 1.00 96.31 109 PHE A C 1
ATOM 845 O O . PHE A 1 109 ? -20.321 0.340 17.798 1.00 96.31 109 PHE A O 1
ATOM 852 N N . ALA A 1 110 ? -19.508 2.391 17.371 1.00 96.31 110 ALA A N 1
ATOM 853 C CA . ALA A 1 110 ? -18.608 1.947 16.307 1.00 96.31 110 ALA A CA 1
ATOM 854 C C . ALA A 1 110 ? -17.507 1.019 16.846 1.00 96.31 110 ALA A C 1
ATOM 856 O O . ALA A 1 110 ? -17.172 0.019 16.214 1.00 96.31 110 ALA A O 1
ATOM 857 N N . LEU A 1 111 ? -16.972 1.328 18.031 1.00 96.31 111 LEU A N 1
ATOM 858 C CA . LEU A 1 111 ? -15.949 0.509 18.682 1.00 96.31 111 LEU A CA 1
ATOM 859 C C . LEU A 1 111 ? -16.522 -0.812 19.213 1.00 96.31 111 LEU A C 1
ATOM 861 O O . LEU A 1 111 ? -15.892 -1.850 19.046 1.00 96.31 111 LEU A O 1
ATOM 865 N N . ASP A 1 112 ? -17.733 -0.804 19.778 1.00 96.38 112 ASP A N 1
ATOM 866 C CA . ASP A 1 112 ? -18.422 -2.027 20.200 1.00 96.38 112 ASP A CA 1
ATOM 867 C C . ASP A 1 112 ? -18.752 -2.926 18.993 1.00 96.38 112 ASP A C 1
ATOM 869 O O . ASP A 1 112 ? -18.576 -4.141 19.074 1.00 96.38 112 ASP A O 1
ATOM 873 N N . GLN A 1 113 ? -19.146 -2.362 17.842 1.00 96.81 113 GLN A N 1
ATOM 874 C CA . GLN A 1 113 ? -19.300 -3.142 16.604 1.00 96.81 113 GLN A CA 1
ATOM 875 C C . GLN A 1 113 ? -17.983 -3.789 16.159 1.00 96.81 113 GLN A C 1
ATOM 877 O O . GLN A 1 113 ? -17.978 -4.963 15.774 1.00 96.81 113 GLN A O 1
ATOM 882 N N . LEU A 1 114 ? -16.873 -3.053 16.271 1.00 96.94 114 LEU A N 1
ATOM 883 C CA . LEU A 1 114 ? -15.532 -3.549 15.961 1.00 96.94 114 LEU A CA 1
ATOM 884 C C . LEU A 1 114 ? -15.079 -4.662 16.923 1.00 96.94 114 LEU A C 1
ATOM 886 O O . LEU A 1 114 ? -14.192 -5.440 16.579 1.00 96.94 114 LEU A O 1
ATOM 890 N N . CYS A 1 115 ? -15.691 -4.782 18.107 1.00 96.69 115 CYS A N 1
ATOM 891 C CA . CYS A 1 115 ? -15.457 -5.901 19.022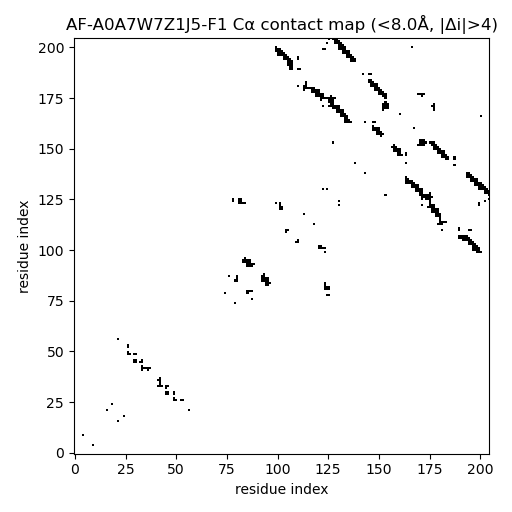 1.00 96.69 115 CYS A CA 1
ATOM 892 C C . CYS A 1 115 ? -16.179 -7.190 18.618 1.00 96.69 115 CYS A C 1
ATOM 894 O O . CYS A 1 115 ? -15.694 -8.288 18.903 1.00 96.69 115 CYS A O 1
ATOM 896 N N . VAL A 1 116 ? -17.319 -7.084 17.935 1.00 97.00 116 VAL A N 1
ATOM 897 C CA . VAL A 1 116 ? -18.103 -8.257 17.528 1.00 97.00 116 VAL A CA 1
ATOM 898 C C . VAL A 1 116 ? -17.481 -8.900 16.290 1.00 97.00 116 VAL A C 1
ATOM 900 O O . VAL A 1 116 ? -17.123 -10.082 16.309 1.00 97.00 116 VAL A O 1
ATOM 903 N N . ASN A 1 117 ? -17.289 -8.110 15.233 1.00 96.94 117 ASN A N 1
ATOM 904 C CA . ASN A 1 117 ? -16.904 -8.603 13.914 1.00 96.94 117 ASN A CA 1
ATOM 905 C C . ASN A 1 117 ? -15.669 -7.891 13.367 1.00 96.94 117 ASN A C 1
ATOM 907 O O . ASN A 1 117 ? -15.321 -6.790 13.781 1.00 96.94 117 ASN A O 1
ATOM 911 N N . TYR A 1 118 ? -15.031 -8.543 12.398 1.00 97.94 118 TYR A N 1
ATOM 912 C CA . TYR A 1 118 ? -14.029 -7.899 11.564 1.00 97.94 118 TYR A CA 1
ATOM 913 C C . TYR A 1 118 ? -14.707 -6.885 10.647 1.00 97.94 118 TYR A C 1
ATOM 915 O O . TYR A 1 118 ? -15.635 -7.239 9.919 1.00 97.94 118 TYR A O 1
ATOM 923 N N . ASP A 1 119 ? -14.214 -5.653 10.659 1.00 98.00 119 ASP A N 1
ATOM 924 C CA . ASP A 1 119 ? -14.607 -4.630 9.703 1.00 98.00 119 ASP A CA 1
ATOM 925 C C . ASP A 1 119 ? -13.555 -4.498 8.600 1.00 98.00 119 ASP A C 1
ATOM 927 O O . ASP A 1 119 ? -12.351 -4.629 8.837 1.00 98.00 119 ASP A O 1
ATOM 931 N N . ARG A 1 120 ? -14.018 -4.249 7.376 1.00 97.44 120 ARG A N 1
ATOM 932 C CA . ARG A 1 120 ? -13.160 -4.083 6.203 1.00 97.44 120 ARG A CA 1
ATOM 933 C C . ARG A 1 120 ? -12.598 -2.665 6.184 1.00 97.44 120 ARG A C 1
ATOM 935 O O . ARG A 1 120 ? -13.344 -1.681 6.254 1.00 97.44 120 ARG A O 1
ATOM 942 N N . VAL A 1 121 ? -11.282 -2.562 6.051 1.00 96.56 121 VAL A N 1
ATOM 943 C CA . VAL A 1 121 ? -10.553 -1.305 5.885 1.00 96.56 121 VAL A CA 1
ATOM 944 C C . VAL A 1 121 ? -9.912 -1.304 4.505 1.00 96.56 121 VAL A C 1
ATOM 946 O O . VAL A 1 121 ? -9.119 -2.181 4.177 1.00 96.56 121 VAL A O 1
ATOM 949 N N . GLU A 1 122 ? -10.266 -0.317 3.690 1.00 94.12 122 GLU A N 1
ATOM 950 C CA . GLU A 1 122 ? -9.661 -0.114 2.376 1.00 94.12 122 GLU A CA 1
ATOM 951 C C . GLU A 1 122 ? -8.430 0.780 2.543 1.00 94.12 122 GLU A C 1
ATOM 953 O O . GLU A 1 122 ? -8.541 1.946 2.934 1.00 94.12 122 GLU A O 1
ATOM 958 N N . ALA A 1 123 ? -7.243 0.223 2.296 1.00 90.75 123 ALA A N 1
ATOM 959 C CA . ALA A 1 123 ? -6.010 0.990 2.296 1.00 90.75 123 ALA A CA 1
ATOM 960 C C . ALA A 1 123 ? -5.835 1.680 0.941 1.00 90.75 123 ALA A C 1
ATOM 962 O O . ALA A 1 123 ? -6.153 1.140 -0.119 1.00 90.75 123 ALA A O 1
ATOM 963 N N . ARG A 1 124 ? -5.264 2.884 0.962 1.00 84.44 124 ARG A N 1
ATOM 964 C CA . ARG A 1 124 ? -4.936 3.656 -0.247 1.00 84.44 124 ARG A CA 1
ATOM 965 C C . ARG A 1 124 ? -3.636 3.165 -0.891 1.00 84.44 124 ARG A C 1
ATOM 967 O O . ARG A 1 124 ? -2.708 3.937 -1.111 1.00 84.44 124 ARG A O 1
ATOM 974 N N . ALA A 1 125 ? -3.550 1.865 -1.146 1.00 86.31 125 ALA A N 1
ATOM 975 C CA . ALA A 1 125 ? -2.381 1.211 -1.719 1.00 86.31 125 ALA A CA 1
ATOM 976 C C . ALA A 1 125 ? -2.799 0.091 -2.694 1.00 86.31 125 ALA A C 1
ATOM 978 O O . ALA A 1 125 ? -3.930 -0.394 -2.619 1.00 86.31 125 ALA A O 1
ATOM 979 N N . PRO A 1 126 ? -1.920 -0.299 -3.639 1.00 84.88 126 PRO A N 1
ATOM 980 C CA . PRO A 1 126 ? -2.208 -1.376 -4.583 1.00 84.88 126 PRO A CA 1
ATOM 981 C C . PRO A 1 126 ? -2.466 -2.710 -3.876 1.00 84.88 126 PRO A C 1
ATOM 983 O O . PRO A 1 126 ? -1.885 -2.986 -2.824 1.00 84.88 126 PRO A O 1
ATOM 986 N N . GLY A 1 127 ? -3.282 -3.565 -4.494 1.00 87.94 127 GLY A N 1
ATOM 987 C CA . GLY A 1 127 ? -3.482 -4.926 -4.004 1.00 87.94 127 GLY A CA 1
ATOM 988 C C . GLY A 1 127 ? -2.186 -5.738 -4.001 1.00 87.94 127 GLY A C 1
ATOM 989 O O . GLY A 1 127 ? -1.335 -5.568 -4.882 1.00 87.94 127 GLY A O 1
ATOM 990 N N . GLY A 1 128 ? -2.014 -6.582 -2.982 1.00 89.44 128 GLY A N 1
ATOM 991 C CA . GLY A 1 128 ? -0.796 -7.370 -2.772 1.00 89.44 128 GLY A CA 1
ATOM 992 C C . GLY A 1 128 ? 0.435 -6.567 -2.331 1.00 89.44 128 GLY A C 1
ATOM 993 O O . GLY A 1 128 ? 1.520 -7.135 -2.239 1.00 89.44 128 GLY A O 1
ATOM 994 N N . ALA A 1 129 ? 0.308 -5.262 -2.069 1.00 91.00 129 ALA A N 1
ATOM 995 C CA . ALA A 1 129 ? 1.394 -4.468 -1.500 1.00 91.00 129 ALA A CA 1
ATOM 996 C C . ALA A 1 129 ? 1.534 -4.715 0.011 1.00 91.00 129 ALA A C 1
ATOM 998 O O . ALA A 1 129 ? 0.556 -4.988 0.709 1.00 91.00 129 ALA A O 1
ATOM 999 N N . VAL A 1 130 ? 2.748 -4.546 0.530 1.00 95.12 130 VAL A N 1
ATOM 1000 C CA . VAL A 1 130 ? 3.020 -4.495 1.969 1.00 95.12 130 VAL A CA 1
ATOM 1001 C C . VAL A 1 130 ? 2.806 -3.061 2.442 1.00 95.12 130 VAL A C 1
ATOM 1003 O O . VAL A 1 130 ? 3.571 -2.161 2.095 1.00 95.12 130 VAL A O 1
ATOM 1006 N N . ALA A 1 131 ? 1.749 -2.836 3.215 1.00 93.88 131 ALA A N 1
ATOM 1007 C CA . ALA A 1 131 ? 1.380 -1.537 3.760 1.00 93.88 131 ALA A CA 1
ATOM 1008 C C . ALA A 1 131 ? 1.821 -1.397 5.215 1.00 93.88 131 ALA A C 1
ATOM 1010 O O . ALA A 1 131 ? 1.608 -2.283 6.036 1.00 93.88 131 ALA A O 1
ATOM 1011 N N . ARG A 1 132 ? 2.395 -0.244 5.547 1.00 95.62 132 ARG A N 1
ATOM 1012 C CA . ARG A 1 132 ? 2.779 0.137 6.900 1.00 95.62 132 ARG A CA 1
ATOM 1013 C C . ARG A 1 132 ? 1.641 0.943 7.522 1.00 95.62 132 ARG A C 1
ATOM 1015 O O . ARG A 1 132 ? 1.470 2.120 7.207 1.00 95.62 132 ARG A O 1
ATOM 1022 N N . ILE A 1 133 ? 0.840 0.299 8.365 1.00 95.44 133 ILE A N 1
ATOM 1023 C CA . ILE A 1 133 ? -0.361 0.869 8.987 1.00 95.44 133 ILE A CA 1
ATOM 1024 C C . ILE A 1 133 ? -0.057 1.282 10.424 1.00 95.44 133 ILE A C 1
ATOM 1026 O O . ILE A 1 133 ? 0.545 0.528 11.186 1.00 95.44 133 ILE A O 1
ATOM 1030 N N . ARG A 1 134 ? -0.507 2.474 10.810 1.00 95.62 134 ARG A N 1
ATOM 1031 C CA . ARG A 1 134 ? -0.456 2.981 12.180 1.00 95.62 134 ARG A CA 1
ATOM 1032 C C . ARG A 1 134 ? -1.867 3.083 12.735 1.00 95.62 134 ARG A C 1
ATOM 1034 O O . ARG A 1 134 ? -2.731 3.727 12.142 1.00 95.62 134 ARG A O 1
ATOM 1041 N N . PHE A 1 135 ? -2.071 2.511 13.911 1.00 95.06 135 PHE A N 1
ATOM 1042 C CA . PHE A 1 135 ? -3.296 2.701 14.669 1.00 95.06 135 PHE A CA 1
ATOM 1043 C C . PHE A 1 135 ? -3.106 3.857 15.650 1.00 95.06 135 PHE A C 1
ATOM 1045 O O . PHE A 1 135 ? -2.009 4.135 16.126 1.00 95.06 135 PHE A O 1
ATOM 1052 N N . LYS A 1 136 ? -4.171 4.590 15.943 1.00 93.69 136 LYS A N 1
ATOM 1053 C CA . LYS A 1 136 ? -4.182 5.540 17.057 1.00 93.69 136 LYS A CA 1
ATOM 1054 C C . LYS A 1 136 ? -5.489 5.349 17.782 1.00 93.69 136 LYS A C 1
ATOM 1056 O O . LYS A 1 136 ? -6.533 5.353 17.147 1.00 93.69 136 LYS A O 1
ATOM 1061 N N . LEU A 1 137 ? -5.441 5.194 19.093 1.00 93.44 137 LEU A N 1
ATOM 1062 C CA . LEU A 1 137 ? -6.633 5.152 19.926 1.00 93.44 137 LEU A CA 1
ATOM 1063 C C . LEU A 1 137 ? -6.548 6.320 20.902 1.00 93.44 137 LEU A C 1
ATOM 1065 O O . LEU A 1 137 ? -5.607 6.396 21.695 1.00 93.44 137 LEU A O 1
ATOM 1069 N N . ASN A 1 138 ? -7.507 7.241 20.840 1.00 92.56 138 ASN A N 1
ATOM 1070 C CA . ASN A 1 138 ? -7.611 8.322 21.818 1.00 92.56 138 ASN A CA 1
ATOM 1071 C C . ASN A 1 138 ? -8.427 7.799 22.989 1.00 92.56 138 ASN A C 1
ATOM 1073 O O . ASN A 1 138 ? -9.631 8.020 23.096 1.00 92.56 138 ASN A O 1
ATOM 1077 N N . ALA A 1 139 ? -7.743 7.017 23.810 1.00 82.38 139 ALA A N 1
ATOM 1078 C CA . ALA A 1 139 ? -8.257 6.425 25.026 1.00 82.38 139 ALA A CA 1
ATOM 1079 C C . ALA A 1 139 ? -7.390 6.842 26.216 1.00 82.38 139 ALA A C 1
ATOM 1081 O O . ALA A 1 139 ? -6.266 7.332 26.063 1.00 82.38 139 ALA A O 1
ATOM 1082 N N . ARG A 1 140 ? -7.900 6.603 27.429 1.00 79.12 140 ARG A N 1
ATOM 1083 C CA . ARG A 1 140 ? -7.111 6.750 28.657 1.00 79.12 140 ARG A CA 1
ATOM 1084 C C . ARG A 1 140 ? -5.875 5.845 28.577 1.00 79.12 140 ARG A C 1
ATOM 1086 O O . ARG A 1 140 ? -5.976 4.707 28.127 1.00 79.12 140 ARG A O 1
ATOM 1093 N N . ARG A 1 141 ? -4.720 6.321 29.061 1.00 76.62 141 ARG A N 1
ATOM 1094 C CA . ARG A 1 141 ? -3.448 5.560 29.054 1.00 76.62 141 ARG A CA 1
ATOM 1095 C C . ARG A 1 141 ? -3.567 4.161 29.668 1.00 76.62 141 ARG A C 1
ATOM 1097 O O . ARG A 1 141 ? -2.849 3.264 29.260 1.00 76.62 141 ARG A O 1
ATOM 1104 N N . GLU A 1 142 ? -4.480 3.975 30.615 1.00 79.62 142 GLU A N 1
ATOM 1105 C CA . GLU A 1 142 ? -4.736 2.697 31.289 1.00 79.62 142 GLU A CA 1
ATOM 1106 C C . GLU A 1 142 ? -5.324 1.614 30.366 1.00 79.62 142 GLU A C 1
ATOM 1108 O O . GLU A 1 142 ? -5.315 0.436 30.718 1.00 79.62 142 GLU A O 1
ATOM 1113 N N . TRP A 1 143 ? -5.845 1.985 29.191 1.00 80.31 143 TRP A N 1
ATOM 1114 C CA . TRP A 1 143 ? -6.468 1.045 28.254 1.00 80.31 143 TRP A CA 1
ATOM 1115 C C . TRP A 1 143 ? -5.482 0.424 27.268 1.00 80.31 143 TRP A C 1
ATOM 1117 O O . TRP A 1 143 ? -5.822 -0.582 26.652 1.00 80.31 143 TRP A O 1
ATOM 1127 N N . SER A 1 144 ? -4.267 0.965 27.129 1.00 72.75 144 SER A N 1
ATOM 1128 C CA . SER A 1 144 ? -3.284 0.456 26.160 1.00 72.75 144 SER A CA 1
ATOM 1129 C C . SER A 1 144 ? -2.901 -1.008 26.402 1.00 72.75 144 SER A C 1
ATOM 1131 O O . SER A 1 144 ? -2.556 -1.706 25.458 1.00 72.75 144 SER A O 1
ATOM 1133 N N . ALA A 1 145 ? -3.010 -1.487 27.646 1.00 81.12 145 ALA A N 1
ATOM 1134 C CA . ALA A 1 145 ? -2.756 -2.879 28.018 1.00 81.12 145 ALA A CA 1
ATOM 1135 C C . ALA A 1 145 ? -4.013 -3.770 28.017 1.00 81.12 145 ALA A C 1
ATOM 1137 O O . ALA A 1 145 ? -3.909 -4.968 28.261 1.00 81.12 145 ALA A O 1
ATOM 1138 N N . LYS A 1 146 ? -5.201 -3.189 27.811 1.00 89.56 146 LYS A N 1
ATOM 1139 C CA . LYS A 1 146 ? -6.497 -3.874 27.955 1.00 89.56 146 LYS A CA 1
ATOM 1140 C C . LYS A 1 146 ? -7.313 -3.932 26.667 1.00 89.56 146 LYS A C 1
ATOM 1142 O O . LYS A 1 146 ? -8.298 -4.665 26.609 1.00 89.56 146 LYS A O 1
ATOM 1147 N N . ALA A 1 147 ? -6.938 -3.146 25.663 1.00 91.69 147 ALA A N 1
ATOM 1148 C CA . ALA A 1 147 ? -7.540 -3.150 24.341 1.00 91.69 147 ALA A CA 1
ATOM 1149 C C . ALA A 1 147 ? -6.460 -3.448 23.300 1.00 91.69 147 ALA A C 1
ATOM 1151 O O . ALA A 1 147 ? -5.447 -2.754 23.229 1.00 91.69 147 ALA A O 1
ATOM 1152 N N . HIS A 1 148 ? -6.690 -4.471 22.486 1.00 94.50 148 HIS A N 1
ATOM 1153 C CA . HIS A 1 148 ? -5.770 -4.919 21.453 1.00 94.50 148 HIS A CA 1
ATOM 1154 C C . HIS A 1 148 ? -6.451 -4.870 20.100 1.00 94.50 148 HIS A C 1
ATOM 1156 O O . HIS A 1 148 ? -7.575 -5.339 19.928 1.00 94.50 148 HIS A O 1
ATOM 1162 N N . VAL A 1 149 ? -5.755 -4.309 19.120 1.00 95.88 149 VAL A N 1
ATOM 1163 C CA . VAL A 1 149 ? -6.208 -4.364 17.736 1.00 95.88 149 VAL A CA 1
ATOM 1164 C C . VAL A 1 149 ? -5.774 -5.709 17.166 1.00 95.88 149 VAL A C 1
ATOM 1166 O O . VAL A 1 149 ? -4.616 -6.102 17.291 1.00 95.88 149 VAL A O 1
ATOM 1169 N N . ILE A 1 150 ? -6.711 -6.425 16.565 1.00 97.56 150 ILE A N 1
ATOM 1170 C CA . ILE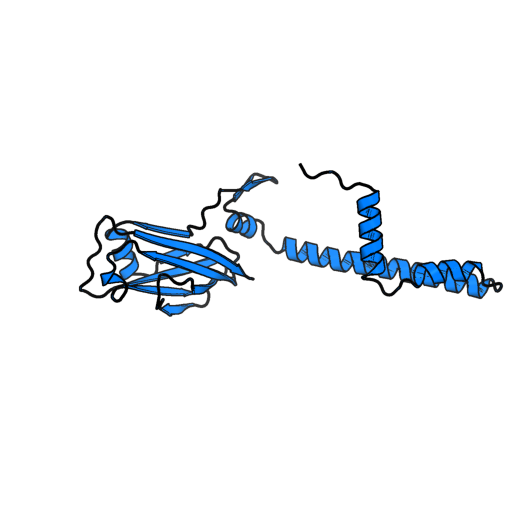 A 1 150 ? -6.461 -7.645 15.811 1.00 97.56 150 ILE A CA 1
ATOM 1171 C C . ILE A 1 150 ? -6.628 -7.299 14.340 1.00 97.56 150 ILE A C 1
ATOM 1173 O O . ILE A 1 150 ? -7.663 -6.774 13.925 1.00 97.56 150 ILE A O 1
ATOM 1177 N N . VAL A 1 151 ? -5.612 -7.602 13.547 1.00 97.50 151 VAL A N 1
ATOM 1178 C CA . VAL A 1 151 ? -5.616 -7.365 12.111 1.00 97.50 151 VAL A CA 1
ATOM 1179 C C . VAL A 1 151 ? -5.635 -8.697 11.389 1.00 97.50 151 VAL A C 1
ATOM 1181 O O . VAL A 1 151 ? -4.951 -9.636 11.781 1.00 97.50 151 VAL A O 1
ATOM 1184 N N . ARG A 1 152 ? -6.434 -8.780 10.330 1.00 97.94 152 ARG A N 1
ATOM 1185 C CA . ARG A 1 152 ? -6.381 -9.868 9.365 1.00 97.94 152 ARG A CA 1
ATOM 1186 C C . ARG A 1 152 ? -5.914 -9.319 8.027 1.00 97.94 152 ARG A C 1
ATOM 1188 O O . ARG A 1 152 ? -6.551 -8.416 7.479 1.00 97.94 152 ARG A O 1
ATOM 1195 N N . ASP A 1 153 ? -4.812 -9.862 7.536 1.00 97.00 153 ASP A N 1
ATOM 1196 C CA . ASP A 1 153 ? -4.197 -9.460 6.276 1.00 97.00 153 ASP A CA 1
ATOM 1197 C C . ASP A 1 153 ? -4.976 -9.985 5.050 1.00 97.00 153 ASP A C 1
ATOM 1199 O O . ASP A 1 153 ? -5.999 -10.670 5.169 1.00 97.00 153 ASP A O 1
ATOM 1203 N N . GLY A 1 154 ? -4.488 -9.655 3.854 1.00 93.06 154 GLY A N 1
ATOM 1204 C CA . GLY A 1 154 ? -5.048 -10.105 2.580 1.00 93.06 154 GLY A CA 1
ATOM 1205 C C . GLY A 1 154 ? -4.983 -11.616 2.344 1.00 93.06 154 GLY A C 1
ATOM 1206 O O . GLY A 1 154 ? -5.769 -12.139 1.557 1.00 93.06 154 GLY A O 1
ATOM 1207 N N . LEU A 1 155 ? -4.087 -12.325 3.036 1.00 95.12 155 LEU A N 1
ATOM 1208 C CA . LEU A 1 155 ? -3.954 -13.784 2.988 1.00 95.12 155 LEU A CA 1
ATOM 1209 C C . LEU A 1 155 ? -4.804 -14.489 4.055 1.00 95.12 155 LEU A C 1
ATOM 1211 O O . LEU A 1 155 ? -4.842 -15.719 4.104 1.00 95.12 155 LEU A O 1
ATOM 1215 N N . GLY A 1 156 ? -5.486 -13.731 4.915 1.00 96.25 156 GLY A N 1
ATOM 1216 C CA . GLY A 1 156 ? -6.261 -14.260 6.028 1.00 96.25 156 GLY A CA 1
ATOM 1217 C C . GLY A 1 156 ? -5.436 -14.582 7.277 1.00 96.25 156 GLY A C 1
ATOM 1218 O O . GLY A 1 156 ? -6.003 -15.131 8.226 1.00 96.25 156 GLY A O 1
ATOM 1219 N N . GLN A 1 157 ? -4.144 -14.242 7.318 1.00 97.19 157 GLN A N 1
ATOM 1220 C CA . GLN A 1 157 ? -3.337 -14.348 8.531 1.00 97.19 157 GLN A CA 1
ATOM 1221 C C . GLN A 1 157 ? -3.815 -13.321 9.548 1.00 97.19 157 GLN A C 1
ATOM 1223 O O . GLN A 1 157 ? -4.081 -12.167 9.215 1.00 97.19 157 GLN A O 1
ATOM 1228 N N . VAL A 1 158 ? -3.959 -13.766 10.792 1.00 97.69 158 VAL A N 1
ATOM 1229 C CA . VAL A 1 158 ? -4.434 -12.938 11.895 1.00 97.69 158 VAL A CA 1
ATOM 1230 C C . VAL A 1 158 ? -3.252 -12.610 12.791 1.00 97.69 158 VAL A C 1
ATOM 1232 O O . VAL A 1 158 ? -2.618 -13.516 13.327 1.00 97.69 158 VAL A O 1
ATOM 1235 N N . GLU A 1 159 ? -2.992 -11.324 12.979 1.00 96.81 159 GLU A N 1
ATOM 1236 C CA . GLU A 1 159 ? -1.921 -10.815 13.825 1.00 96.81 159 GLU A CA 1
ATOM 1237 C C . GLU A 1 159 ? -2.492 -9.863 14.878 1.00 96.81 159 GLU A C 1
ATOM 1239 O O . GLU A 1 159 ? -3.414 -9.081 14.623 1.00 96.81 159 GLU A O 1
ATOM 1244 N N . ARG A 1 160 ? -1.958 -9.948 16.096 1.00 96.19 160 ARG A N 1
ATOM 1245 C CA . ARG A 1 160 ? -2.326 -9.061 17.197 1.00 96.19 160 ARG A CA 1
ATOM 1246 C C . ARG A 1 160 ? -1.325 -7.919 17.268 1.00 96.19 160 ARG A C 1
ATOM 1248 O O . ARG A 1 160 ? -0.127 -8.150 17.373 1.00 96.19 160 ARG A O 1
ATOM 1255 N N . VAL A 1 161 ? -1.828 -6.691 17.282 1.00 94.00 161 VAL A N 1
ATOM 1256 C CA . VAL A 1 161 ? -1.001 -5.497 17.451 1.00 94.00 161 VAL A CA 1
ATOM 1257 C C . VAL A 1 161 ? -0.602 -5.384 18.918 1.00 94.00 161 VAL A C 1
ATOM 1259 O O . VAL A 1 161 ? -1.428 -5.050 19.771 1.00 94.00 161 VAL A O 1
ATOM 1262 N N . GLU A 1 162 ? 0.660 -5.687 19.219 1.00 88.81 162 GLU A N 1
ATOM 1263 C CA . GLU A 1 162 ? 1.196 -5.592 20.582 1.00 88.81 162 GLU A CA 1
ATOM 1264 C C . GLU A 1 162 ? 1.283 -4.137 21.051 1.00 88.81 162 GLU A C 1
ATOM 1266 O O . GLU A 1 162 ? 0.860 -3.811 22.160 1.00 88.81 162 GLU A O 1
ATOM 1271 N N . ASN A 1 163 ? 1.773 -3.249 20.181 1.00 89.06 163 ASN A N 1
ATOM 1272 C CA . ASN A 1 163 ? 1.899 -1.825 20.451 1.00 89.06 163 ASN A CA 1
ATOM 1273 C C . ASN A 1 163 ? 1.136 -1.012 19.402 1.00 89.06 163 ASN A C 1
ATOM 1275 O O . ASN A 1 163 ? 1.620 -0.794 18.295 1.00 89.06 163 ASN A O 1
AT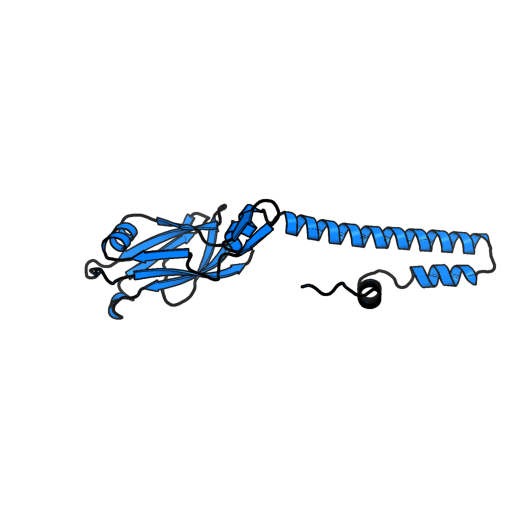OM 1279 N N . ILE A 1 164 ? -0.048 -0.511 19.769 1.00 87.19 164 ILE A N 1
ATOM 1280 C CA . ILE A 1 164 ? -0.889 0.293 18.869 1.00 87.19 164 ILE A CA 1
ATOM 1281 C C . ILE A 1 164 ? -0.211 1.585 18.396 1.00 87.19 164 ILE A C 1
ATOM 1283 O O . ILE A 1 164 ? -0.641 2.145 17.397 1.00 87.19 164 ILE A O 1
ATOM 1287 N N . TYR A 1 165 ? 0.824 2.068 19.090 1.00 81.94 165 TYR A N 1
ATOM 1288 C CA . TYR A 1 165 ? 1.552 3.279 18.708 1.00 81.94 165 TYR A CA 1
ATOM 1289 C C . TYR A 1 165 ? 2.663 3.015 17.688 1.00 81.94 165 TYR A C 1
ATOM 1291 O O . TYR A 1 165 ? 3.147 3.961 17.059 1.00 81.94 165 TYR A O 1
ATOM 1299 N N . GLU A 1 166 ? 3.060 1.756 17.508 1.00 90.62 166 GLU A N 1
ATOM 1300 C CA . GLU A 1 166 ? 4.045 1.370 16.510 1.00 90.62 166 GLU A CA 1
ATOM 1301 C C . GLU A 1 166 ? 3.359 0.983 15.195 1.00 90.62 166 GLU A C 1
ATOM 1303 O O . GLU A 1 166 ? 2.328 0.309 15.189 1.00 90.62 166 GLU A O 1
ATOM 1308 N N . PRO A 1 167 ? 3.893 1.442 14.054 1.00 92.69 167 PRO A N 1
ATOM 1309 C CA . PRO A 1 167 ? 3.369 1.046 12.762 1.00 92.69 167 PRO A CA 1
ATOM 1310 C C . PRO A 1 167 ? 3.696 -0.424 12.483 1.00 92.69 167 PRO A C 1
ATOM 1312 O O . PRO A 1 167 ? 4.841 -0.848 12.636 1.00 92.69 167 PRO A O 1
ATOM 1315 N N . MET A 1 168 ? 2.712 -1.175 12.001 1.00 95.31 168 MET A N 1
ATOM 1316 C CA . MET A 1 168 ? 2.866 -2.579 11.618 1.00 95.31 168 M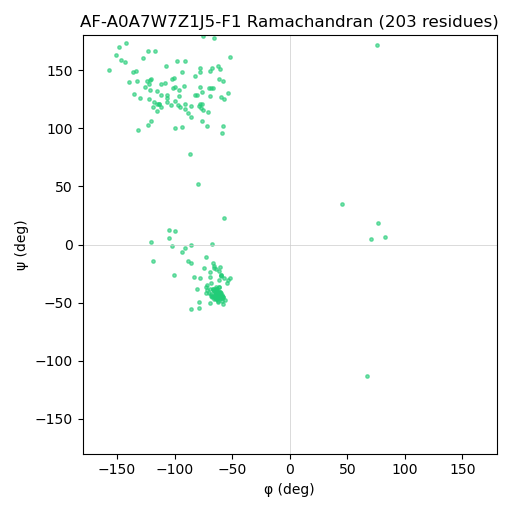ET A CA 1
ATOM 1317 C C . MET A 1 168 ? 2.834 -2.741 10.099 1.00 95.31 168 MET A C 1
ATOM 1319 O O . MET A 1 168 ? 2.226 -1.932 9.398 1.00 95.31 168 MET A O 1
ATOM 1323 N N . SER A 1 169 ? 3.477 -3.789 9.587 1.00 95.88 169 SER A N 1
ATOM 1324 C CA . SER A 1 169 ? 3.472 -4.104 8.154 1.00 95.88 169 SER A CA 1
ATOM 1325 C C . SER A 1 169 ? 2.457 -5.201 7.872 1.00 95.88 169 SER A C 1
ATOM 1327 O O . SER A 1 169 ? 2.538 -6.267 8.464 1.00 95.88 169 SER A O 1
ATOM 1329 N N . ILE A 1 170 ? 1.512 -4.944 6.973 1.00 96.19 170 ILE A N 1
ATOM 1330 C CA . ILE A 1 170 ? 0.430 -5.868 6.628 1.00 96.19 170 ILE A CA 1
ATOM 1331 C C . ILE A 1 170 ? 0.441 -6.074 5.119 1.00 96.19 170 ILE A C 1
ATOM 1333 O O . ILE A 1 170 ? 0.556 -5.111 4.358 1.00 96.19 170 ILE A O 1
ATOM 1337 N N . LEU A 1 171 ? 0.298 -7.319 4.676 1.00 96.69 171 LEU A N 1
ATOM 1338 C CA . LEU A 1 171 ? 0.082 -7.618 3.268 1.00 96.69 171 LEU A CA 1
ATOM 1339 C C . LEU A 1 171 ? -1.380 -7.338 2.905 1.00 96.69 171 LEU A C 1
ATOM 1341 O O . LEU A 1 171 ? -2.296 -7.910 3.494 1.00 96.69 171 LEU A O 1
ATOM 1345 N N . LEU A 1 172 ? -1.613 -6.447 1.949 1.00 95.31 172 LEU A N 1
ATOM 1346 C CA . LEU A 1 172 ? -2.965 -6.103 1.519 1.00 95.31 172 LEU A CA 1
ATOM 1347 C C . LEU A 1 172 ? -3.556 -7.174 0.600 1.00 95.31 172 LEU A C 1
ATOM 1349 O O . LEU A 1 172 ? -2.840 -7.796 -0.184 1.00 95.31 172 LEU A O 1
ATOM 1353 N N . GLY A 1 173 ? -4.877 -7.348 0.668 1.00 95.19 173 GLY A N 1
ATOM 1354 C CA . GLY A 1 173 ? -5.626 -8.209 -0.248 1.00 95.19 173 GLY A CA 1
ATOM 1355 C C . GLY A 1 173 ? -5.602 -7.698 -1.687 1.00 95.19 173 GLY A C 1
ATOM 1356 O O . GLY A 1 173 ? -5.064 -6.628 -1.981 1.00 95.19 173 GLY A O 1
ATOM 1357 N N . ASP A 1 174 ? -6.218 -8.448 -2.599 1.00 92.25 174 ASP A N 1
ATOM 1358 C CA . ASP A 1 174 ? -6.214 -8.132 -4.034 1.00 92.25 174 ASP A CA 1
ATOM 1359 C C . ASP A 1 174 ? -6.841 -6.766 -4.365 1.00 92.25 174 ASP A C 1
ATOM 1361 O O . ASP A 1 174 ? -6.473 -6.139 -5.359 1.00 92.25 174 ASP A O 1
ATOM 1365 N N . ASN A 1 175 ? -7.755 -6.255 -3.530 1.00 89.94 175 ASN A N 1
ATOM 1366 C CA . ASN A 1 175 ? -8.350 -4.929 -3.708 1.00 89.94 175 ASN A CA 1
ATOM 1367 C C . ASN A 1 175 ? -7.712 -3.844 -2.824 1.00 89.94 175 ASN A C 1
ATOM 1369 O O . ASN A 1 175 ? -8.262 -2.744 -2.752 1.00 89.94 175 ASN A O 1
ATOM 1373 N N . GLY A 1 176 ? -6.569 -4.112 -2.186 1.00 91.62 176 GLY A N 1
ATOM 1374 C CA . GLY A 1 176 ? -5.930 -3.166 -1.268 1.00 91.62 176 GLY A CA 1
ATOM 1375 C C . GLY A 1 176 ? -6.610 -3.099 0.104 1.00 91.62 176 GLY A C 1
ATOM 1376 O O . GLY A 1 176 ? -6.453 -2.119 0.825 1.00 91.62 176 GLY A O 1
ATOM 1377 N N . GLU A 1 177 ? -7.407 -4.102 0.472 1.00 95.56 177 GLU A N 1
ATOM 1378 C CA . GLU A 1 177 ? -8.101 -4.168 1.756 1.00 95.56 177 GLU A CA 1
ATOM 1379 C C . GLU A 1 177 ? -7.380 -5.036 2.791 1.00 95.56 177 GLU A C 1
ATOM 1381 O O . GLU A 1 177 ? -6.617 -5.947 2.473 1.00 95.56 177 GLU A O 1
ATOM 1386 N N . PHE A 1 178 ? -7.696 -4.775 4.052 1.00 97.44 178 PHE A N 1
ATOM 1387 C CA . PHE A 1 178 ? -7.421 -5.649 5.185 1.00 97.44 178 PHE A CA 1
ATOM 1388 C C . PHE A 1 178 ? -8.599 -5.570 6.158 1.00 97.44 178 PHE A C 1
ATOM 1390 O O . PHE A 1 178 ? -9.517 -4.764 5.972 1.00 97.44 178 PHE A O 1
ATOM 1397 N N . PHE A 1 179 ? -8.608 -6.404 7.193 1.00 98.06 179 PHE A N 1
ATOM 1398 C CA . PHE A 1 179 ? -9.688 -6.395 8.172 1.00 98.06 179 PHE A CA 1
ATOM 1399 C C . PHE A 1 179 ? -9.176 -6.096 9.568 1.00 98.06 179 PHE A C 1
ATOM 1401 O O . PHE A 1 179 ? -8.111 -6.557 9.968 1.00 98.06 179 PHE A O 1
ATOM 1408 N N . VAL A 1 180 ? -9.964 -5.341 10.322 1.00 97.94 180 VAL A N 1
ATOM 1409 C CA . VAL A 1 180 ? -9.633 -4.930 11.684 1.00 97.94 180 VAL A CA 1
ATOM 1410 C C . VAL A 1 180 ? -10.727 -5.405 12.623 1.00 97.94 180 VAL A C 1
ATOM 1412 O O . VAL A 1 180 ? -11.911 -5.313 12.309 1.00 97.94 180 VAL A O 1
ATOM 1415 N N . LYS A 1 181 ? -10.323 -5.909 13.781 1.00 97.69 181 LYS A N 1
ATOM 1416 C CA . LYS A 1 181 ? -11.181 -6.245 14.912 1.00 97.69 181 LYS A CA 1
ATOM 1417 C C . LYS A 1 181 ? -10.547 -5.677 16.180 1.00 97.69 181 LYS A C 1
ATOM 1419 O O . LYS A 1 181 ? -9.329 -5.564 16.267 1.00 97.69 181 LYS A O 1
ATOM 1424 N N . LEU A 1 182 ? -11.358 -5.314 17.163 1.00 96.94 182 LEU A N 1
ATOM 1425 C CA . LEU A 1 182 ? -10.884 -4.805 18.446 1.00 96.94 182 LEU A CA 1
ATOM 1426 C C . LEU A 1 182 ? -11.197 -5.816 19.545 1.00 96.94 182 LEU A C 1
ATOM 1428 O O . LEU A 1 182 ? -12.353 -6.119 19.807 1.00 96.94 182 LEU A O 1
ATOM 1432 N N . GLU A 1 183 ? -10.183 -6.343 20.207 1.00 96.44 183 GLU A N 1
ATOM 1433 C CA . GLU A 1 183 ? -10.359 -7.171 21.395 1.00 96.44 183 GLU A CA 1
ATOM 1434 C C . GLU A 1 183 ? -10.205 -6.295 22.635 1.00 96.44 183 GLU A C 1
ATOM 1436 O O . GLU A 1 183 ? -9.279 -5.489 22.721 1.00 96.44 183 GLU A O 1
ATOM 1441 N N . ARG A 1 184 ? -11.124 -6.419 23.592 1.00 94.69 184 ARG A N 1
ATOM 1442 C CA . ARG A 1 184 ? -11.066 -5.667 24.845 1.00 94.69 184 ARG A CA 1
ATOM 1443 C C . ARG A 1 184 ? -11.378 -6.555 26.033 1.00 94.69 184 ARG A C 1
ATOM 1445 O O . ARG A 1 184 ? -12.196 -7.463 25.930 1.00 94.69 184 ARG A O 1
ATOM 1452 N N . ASP A 1 185 ? -10.766 -6.224 27.159 1.00 95.00 185 ASP A N 1
ATOM 1453 C CA . ASP A 1 185 ? -11.153 -6.738 28.467 1.00 95.00 185 ASP A CA 1
ATOM 1454 C C . ASP A 1 185 ? -12.540 -6.197 28.885 1.00 95.00 185 ASP A C 1
ATOM 1456 O O . ASP A 1 185 ? -12.944 -5.089 28.509 1.00 95.00 185 ASP A O 1
ATOM 1460 N N . GLU A 1 186 ? -13.265 -6.965 29.697 1.00 93.75 186 GLU A N 1
ATOM 1461 C CA . GLU A 1 186 ? -14.584 -6.616 30.240 1.00 93.75 186 GLU A CA 1
ATOM 1462 C C . GLU A 1 186 ? -14.539 -5.328 31.072 1.00 93.75 186 GLU A C 1
ATOM 1464 O O . GLU A 1 186 ? -15.521 -4.588 31.137 1.00 93.75 186 GLU A O 1
ATOM 1469 N N . SER A 1 187 ? -13.377 -5.019 31.659 1.00 93.12 187 SER A N 1
ATOM 1470 C CA . SER A 1 187 ? -13.163 -3.804 32.449 1.00 93.12 187 SER A CA 1
ATOM 1471 C C . SER A 1 187 ? -13.081 -2.510 31.622 1.00 93.12 187 SER A C 1
ATOM 1473 O O . SER A 1 187 ? -13.097 -1.418 32.194 1.00 93.12 187 SER A O 1
ATOM 1475 N N . VAL A 1 188 ? -12.996 -2.599 30.289 1.00 93.06 188 VAL A N 1
ATOM 1476 C CA . VAL A 1 188 ? -12.898 -1.436 29.393 1.00 93.06 188 VAL A CA 1
ATOM 1477 C C . VAL A 1 188 ? -14.281 -1.054 28.878 1.00 93.06 188 VAL A C 1
ATOM 1479 O O . VAL A 1 188 ? -14.911 -1.819 28.153 1.00 93.06 188 VAL A O 1
ATOM 1482 N N . VAL A 1 189 ? -14.736 0.160 29.196 1.00 93.81 189 VAL A N 1
ATOM 1483 C CA . VAL A 1 189 ? -15.995 0.726 28.688 1.00 93.81 189 VAL A CA 1
ATOM 1484 C C . VAL A 1 189 ? -15.679 1.937 27.820 1.00 93.81 189 VAL A C 1
ATOM 1486 O O . VAL A 1 189 ? -15.180 2.936 28.329 1.00 93.81 189 VAL A O 1
ATOM 1489 N N . PHE A 1 190 ? -15.980 1.860 26.522 1.00 93.50 190 PHE A N 1
ATOM 1490 C CA . PHE A 1 190 ? -15.775 2.982 25.606 1.00 93.50 190 PHE A CA 1
ATOM 1491 C C . PHE A 1 190 ? -16.703 4.156 25.937 1.00 93.50 190 PHE A C 1
ATOM 1493 O O . PHE A 1 190 ? -17.905 3.977 26.146 1.00 93.50 190 PHE A O 1
ATOM 1500 N N . GLU A 1 191 ? -16.134 5.359 25.949 1.00 93.44 191 GLU A N 1
ATOM 1501 C CA . GLU A 1 191 ? -16.863 6.622 26.085 1.00 93.44 191 GLU A CA 1
ATOM 1502 C C . GLU A 1 191 ? -17.236 7.164 24.693 1.00 93.44 191 GLU A C 1
ATOM 1504 O O . GLU A 1 191 ? -16.56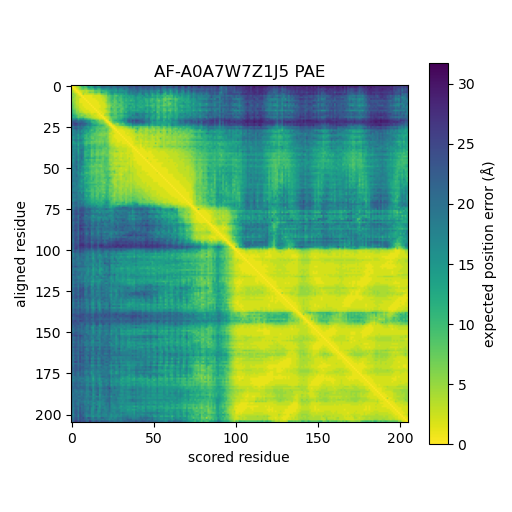6 6.855 23.704 1.00 93.44 191 GLU A O 1
ATOM 1509 N N . ASP A 1 192 ? -18.251 8.027 24.600 1.00 92.50 192 ASP A N 1
ATOM 1510 C CA . ASP A 1 192 ? -18.702 8.598 23.318 1.00 92.50 192 ASP A CA 1
ATOM 1511 C C . ASP A 1 192 ? -17.629 9.438 22.602 1.00 92.50 192 ASP A C 1
ATOM 1513 O O . ASP A 1 192 ? -17.666 9.574 21.382 1.00 92.50 192 ASP A O 1
ATOM 1517 N N . GLY A 1 193 ? -16.640 9.955 23.339 1.00 92.81 193 GLY A N 1
ATOM 1518 C CA . GLY A 1 193 ? -15.488 10.673 22.782 1.00 92.81 193 GLY A CA 1
ATOM 1519 C C . GLY A 1 193 ? -14.315 9.784 22.353 1.00 92.81 193 GLY A C 1
ATOM 1520 O O . GLY A 1 193 ? -13.299 10.311 21.901 1.00 92.81 193 GLY A O 1
ATOM 1521 N N . THR A 1 194 ? -14.411 8.460 22.515 1.00 94.31 194 THR A N 1
ATOM 1522 C CA . THR A 1 194 ? -13.321 7.544 22.143 1.00 94.31 194 THR A CA 1
ATOM 1523 C C . THR A 1 194 ? -13.292 7.370 20.629 1.00 94.31 194 THR A C 1
ATOM 1525 O O . THR A 1 194 ? -14.317 7.085 20.007 1.00 94.31 194 THR A O 1
ATOM 1528 N N . GLU A 1 195 ? -12.110 7.504 20.031 1.00 96.06 195 GLU A N 1
ATOM 1529 C CA . GLU A 1 195 ? -11.921 7.335 18.591 1.00 96.06 195 GLU A CA 1
ATOM 1530 C C . GLU A 1 195 ? -10.709 6.439 18.294 1.00 96.06 195 GLU A C 1
ATOM 1532 O O . GLU A 1 195 ? -9.673 6.542 18.961 1.00 96.06 195 GLU A O 1
ATOM 1537 N N . LEU A 1 196 ? -10.847 5.570 17.286 1.00 95.75 196 LEU A N 1
ATOM 1538 C CA . LEU A 1 196 ? -9.769 4.761 16.709 1.00 95.75 196 LEU A CA 1
ATOM 1539 C C . LEU A 1 196 ? -9.515 5.227 15.270 1.00 95.75 196 LEU A C 1
ATOM 1541 O O . LEU A 1 196 ? -10.409 5.156 14.424 1.00 95.75 196 LEU A O 1
ATOM 1545 N N . TRP A 1 197 ? -8.293 5.667 14.986 1.00 95.62 197 TRP A N 1
ATOM 1546 C CA . TRP A 1 197 ? -7.829 6.003 13.641 1.00 95.62 197 TRP A CA 1
ATOM 1547 C C . TRP A 1 197 ? -6.958 4.892 13.085 1.00 95.62 197 TRP A C 1
ATOM 1549 O O . TRP A 1 197 ? -6.137 4.308 13.798 1.00 95.62 197 TRP A O 1
ATOM 1559 N N . VAL A 1 198 ? -7.121 4.653 11.790 1.00 96.25 198 VAL A N 1
ATOM 1560 C CA . VAL A 1 198 ? -6.306 3.733 11.008 1.00 96.25 198 VAL A CA 1
ATOM 1561 C C . VAL A 1 198 ? -5.652 4.539 9.894 1.00 96.25 198 VAL A C 1
ATOM 1563 O O . VAL A 1 198 ? -6.326 4.945 8.945 1.00 96.25 198 VAL A O 1
ATOM 1566 N N . ASP A 1 199 ? -4.353 4.792 10.031 1.00 94.62 199 ASP A N 1
ATOM 1567 C CA . ASP A 1 199 ? -3.563 5.607 9.110 1.00 94.62 199 ASP A CA 1
ATOM 1568 C C . ASP A 1 199 ? -2.605 4.725 8.293 1.00 94.62 199 ASP A C 1
ATOM 1570 O O . ASP A 1 199 ? -1.956 3.833 8.835 1.00 94.62 199 ASP A O 1
ATOM 1574 N N . LEU A 1 200 ? -2.460 5.005 6.999 1.00 92.75 200 LEU A N 1
ATOM 1575 C CA . LEU A 1 200 ? -1.431 4.423 6.135 1.00 92.75 200 LEU A CA 1
ATOM 1576 C C . LEU A 1 200 ? -0.191 5.323 6.146 1.00 92.75 200 LEU A C 1
ATOM 1578 O O . LEU A 1 200 ? -0.256 6.470 5.717 1.00 92.75 200 LEU A O 1
ATOM 1582 N N . GLU A 1 201 ? 0.941 4.821 6.633 1.00 90.62 201 GLU A N 1
ATOM 1583 C CA . GLU A 1 201 ? 2.194 5.581 6.685 1.00 90.62 201 GLU A CA 1
ATOM 1584 C C . GLU A 1 201 ? 2.968 5.475 5.366 1.00 90.62 201 GLU A C 1
ATOM 1586 O O . GLU A 1 201 ? 3.280 6.486 4.740 1.00 90.62 201 GLU A O 1
ATOM 1591 N N . THR A 1 202 ? 3.259 4.250 4.930 1.00 89.44 202 THR A N 1
ATOM 1592 C CA . THR A 1 202 ? 3.945 3.947 3.666 1.00 89.44 202 THR A CA 1
ATOM 1593 C C . THR A 1 202 ? 3.457 2.611 3.112 1.00 89.44 202 THR A C 1
ATOM 1595 O O . THR A 1 202 ? 2.754 1.866 3.790 1.00 89.44 202 THR A O 1
ATOM 1598 N N . TRP A 1 203 ? 3.824 2.279 1.878 1.00 90.56 203 TRP A N 1
ATOM 1599 C CA . TRP A 1 203 ? 3.630 0.942 1.319 1.00 90.56 203 TRP A CA 1
ATOM 1600 C C . TRP A 1 203 ? 4.776 0.598 0.363 1.00 90.56 203 TRP A C 1
ATOM 1602 O O . TRP A 1 203 ? 5.492 1.478 -0.121 1.00 90.56 203 TRP A O 1
ATOM 1612 N N . THR A 1 204 ? 4.992 -0.690 0.121 1.00 87.38 204 THR A N 1
ATOM 1613 C CA . THR A 1 204 ? 6.001 -1.213 -0.808 1.00 87.38 204 THR A CA 1
ATOM 1614 C C . THR A 1 204 ? 5.407 -2.392 -1.571 1.00 87.38 204 THR A C 1
ATOM 1616 O O . THR A 1 204 ? 4.647 -3.171 -0.999 1.00 87.38 204 THR A O 1
ATOM 1619 N N . LYS A 1 205 ? 5.703 -2.486 -2.868 1.00 78.44 205 LYS A N 1
ATOM 1620 C CA . LYS A 1 205 ? 5.255 -3.567 -3.752 1.00 78.44 205 LYS A CA 1
ATOM 1621 C C . LYS A 1 205 ? 6.425 -4.473 -4.106 1.00 78.44 205 LYS A C 1
ATOM 1623 O O . LYS A 1 205 ? 7.545 -3.927 -4.220 1.00 78.44 205 LYS A O 1
#

pLDDT: mean 83.97, std 12.87, range [37.66, 98.06]